Protein AF-A0A4V6Y8F8-F1 (afdb_monomer_lite)

Foldseek 3Di:
DDDPDFDKAKAFDDDPDDDDDDDDDDDDDDDDDDDDDDDDPWKWKFFADVVHRDTDIDTDPDPPPCQVVLLVSQQCQTQEIEIEEAQSSVQSSVVSCADQNHGRHHNPDDPPRHYHYAYQYDDPDHPVCVVNPHDNDSVSRVVRVVVPHMDMAGWDWDADPVRRIGIDRHDDDDQLVVQLVVQLVVVVVVPPCSSVRSNVVSPVPRDDDDDDDDDDDDDD

Radius of gyration: 19.72 Å; chains: 1; bounding box: 62×42×48 Å

Secondary structure (DSSP, 8-state):
-PPPPPPEEEEE-PPSS---------------S----------EEEEE-TTTT--EEEE--STTSHHHHHHHHHHTT-SEEEEEESHHHHHHHHHHHEETTEE---SSS-TT--PEEEEEE-SS--HHHHHTT--S-HHHHHHHHHHT-EEEEE-EEEE-TT--EEEESS----THHHHHHHHHHHTGGGTTHHHHHHHHHHHTT---------------

Sequence (220 aa):
MAAPATPRASLILPRASSHSHSQPRAGGLTSDRVAASHRRRGAFVFVVNPSDLVICECFTSGPSHAIDVTREAIKDGADAVIAVGGDGTLHELVNDLFWKGSPVRALDRGPDHSTTLGLIPLGTGSDFARTFDWTNDPHDAIDRIVRGVKSKLDIGVMEGPNREPHFFVNVADIHLSAKAEYFASMYKRFGNLCYVFGALRAFWGHNNRDMRIKVSFDHE

Structure (mmCIF, N/CA/C/O backbone):
data_AF-A0A4V6Y8F8-F1
#
_entry.id   AF-A0A4V6Y8F8-F1
#
loop_
_atom_site.group_PDB
_atom_site.id
_atom_site.type_symbol
_atom_site.label_atom_id
_atom_site.label_alt_id
_atom_site.label_comp_id
_atom_site.label_asym_id
_atom_site.label_entity_id
_atom_site.label_seq_id
_atom_site.pdbx_PDB_ins_code
_atom_site.Cartn_x
_atom_site.Cartn_y
_atom_site.Cartn_z
_atom_site.occupancy
_atom_site.B_iso_or_equiv
_atom_site.auth_seq_id
_atom_site.auth_comp_id
_atom_site.auth_asym_id
_atom_site.auth_atom_id
_atom_site.pdbx_PDB_model_num
ATOM 1 N N . MET A 1 1 ? 14.486 -3.905 26.099 1.00 34.19 1 MET A N 1
ATOM 2 C CA . MET A 1 1 ? 13.668 -3.019 25.243 1.00 34.19 1 MET A CA 1
ATOM 3 C C . MET A 1 1 ? 12.883 -3.930 24.323 1.00 34.19 1 MET A C 1
ATOM 5 O O . MET A 1 1 ? 13.520 -4.663 23.584 1.00 34.19 1 MET A O 1
ATOM 9 N N . ALA A 1 2 ? 11.557 -3.979 24.452 1.00 32.31 2 ALA A N 1
ATOM 10 C CA . ALA A 1 2 ? 10.715 -4.747 23.536 1.00 32.31 2 ALA A CA 1
ATOM 11 C C . ALA A 1 2 ? 10.779 -4.096 22.145 1.00 32.31 2 ALA A C 1
ATOM 13 O O . ALA A 1 2 ? 10.692 -2.870 22.052 1.00 32.31 2 ALA A O 1
ATOM 14 N N . ALA A 1 3 ? 10.991 -4.891 21.096 1.00 36.09 3 ALA A N 1
ATOM 15 C CA . ALA A 1 3 ? 10.897 -4.409 19.723 1.00 36.09 3 ALA A CA 1
ATOM 16 C C . ALA A 1 3 ? 9.446 -3.967 19.439 1.00 36.09 3 ALA A C 1
ATOM 18 O O . ALA A 1 3 ? 8.512 -4.573 19.977 1.00 36.09 3 ALA A O 1
ATOM 19 N N . PRO A 1 4 ? 9.223 -2.897 18.657 1.00 44.56 4 PRO A N 1
ATOM 20 C CA . PRO A 1 4 ? 7.876 -2.516 18.258 1.00 44.56 4 PRO A CA 1
ATOM 21 C C . PRO A 1 4 ? 7.255 -3.649 17.431 1.00 44.56 4 PRO A C 1
ATOM 23 O O . PRO A 1 4 ? 7.877 -4.156 16.501 1.00 44.56 4 PRO A O 1
ATOM 26 N N . ALA A 1 5 ? 6.037 -4.059 17.786 1.00 53.19 5 ALA A N 1
ATOM 27 C CA . ALA A 1 5 ? 5.303 -5.085 17.053 1.00 53.19 5 ALA A CA 1
ATOM 28 C C . ALA A 1 5 ? 5.156 -4.700 15.572 1.00 53.19 5 ALA A C 1
ATOM 30 O O . ALA A 1 5 ? 4.903 -3.534 15.256 1.00 53.19 5 ALA A O 1
ATOM 31 N N . THR A 1 6 ? 5.273 -5.680 14.673 1.00 55.12 6 THR A N 1
ATOM 32 C CA . THR A 1 6 ? 5.080 -5.462 13.236 1.00 55.12 6 THR A CA 1
ATOM 33 C C . THR A 1 6 ? 3.686 -4.875 12.980 1.00 55.12 6 THR A C 1
ATOM 35 O O . THR A 1 6 ? 2.691 -5.442 13.451 1.00 55.12 6 THR A O 1
ATOM 38 N N . PRO A 1 7 ? 3.576 -3.750 12.252 1.00 65.50 7 PRO A N 1
ATOM 39 C CA . PRO A 1 7 ? 2.283 -3.171 11.934 1.00 65.50 7 PRO A CA 1
ATOM 40 C C . PRO A 1 7 ? 1.464 -4.129 11.063 1.00 65.50 7 PRO A C 1
ATOM 42 O O . PRO A 1 7 ? 1.939 -4.668 10.064 1.00 65.50 7 PRO A O 1
ATOM 45 N N . ARG A 1 8 ? 0.205 -4.336 11.458 1.00 66.19 8 ARG A N 1
ATOM 46 C CA . ARG A 1 8 ? -0.765 -5.182 10.756 1.00 66.19 8 ARG A CA 1
ATOM 47 C C . ARG A 1 8 ? -2.026 -4.385 10.461 1.00 66.19 8 ARG A C 1
ATOM 49 O O . ARG A 1 8 ? -2.514 -3.665 11.330 1.00 66.19 8 ARG A O 1
ATOM 56 N N . ALA A 1 9 ? -2.566 -4.554 9.261 1.00 66.56 9 ALA A N 1
ATOM 57 C CA . ALA A 1 9 ? -3.879 -4.049 8.868 1.00 66.56 9 ALA A CA 1
ATOM 58 C C . ALA A 1 9 ? -4.874 -5.209 8.733 1.00 66.56 9 ALA A C 1
ATOM 60 O O . ALA A 1 9 ? -4.473 -6.365 8.620 1.00 66.56 9 ALA A O 1
ATOM 61 N N . SER A 1 10 ? -6.175 -4.918 8.733 1.00 70.06 10 SER A N 1
ATOM 62 C CA . SER A 1 10 ? -7.203 -5.893 8.344 1.00 70.06 10 SER A CA 1
ATOM 63 C C . SER A 1 10 ? -7.752 -5.534 6.962 1.00 70.06 10 SER A C 1
ATOM 65 O O . SER A 1 10 ? -8.028 -4.365 6.717 1.00 70.06 10 SER A O 1
ATOM 67 N N . LEU A 1 11 ? -7.928 -6.514 6.075 1.00 66.94 11 LEU A N 1
ATOM 68 C CA . LEU A 1 11 ? -8.386 -6.384 4.686 1.00 66.94 11 LEU A CA 1
ATOM 69 C C . LEU A 1 11 ? -9.631 -7.247 4.439 1.00 66.94 11 LEU A C 1
ATOM 71 O O . LEU A 1 11 ? -9.738 -8.329 5.013 1.00 66.94 11 LEU A O 1
ATOM 75 N N . ILE A 1 12 ? -10.541 -6.814 3.563 1.00 72.19 12 ILE A N 1
ATOM 76 C CA . ILE A 1 12 ? -11.717 -7.609 3.163 1.00 72.19 12 ILE A CA 1
ATOM 77 C C . ILE A 1 12 ? -11.381 -8.592 2.011 1.00 72.19 12 ILE A C 1
ATOM 79 O O . ILE A 1 12 ? -10.865 -8.160 0.982 1.00 72.19 12 ILE A O 1
ATOM 83 N N . LEU A 1 13 ? -11.689 -9.896 2.148 1.00 39.28 13 LEU A N 1
ATOM 84 C CA . LEU A 1 13 ? -11.398 -10.972 1.171 1.00 39.28 13 LEU A CA 1
ATOM 85 C C . LEU A 1 13 ? -12.658 -11.738 0.680 1.00 39.28 13 LEU A C 1
ATOM 87 O O . LEU A 1 13 ? -13.647 -11.830 1.407 1.00 39.28 13 LEU A O 1
ATOM 91 N N . PRO A 1 14 ? -12.634 -12.375 -0.517 1.00 35.41 14 PRO A N 1
ATOM 92 C CA . PRO A 1 14 ? -13.596 -13.417 -0.891 1.00 35.41 14 PRO A CA 1
ATOM 93 C C . PRO A 1 14 ? -13.330 -14.741 -0.152 1.00 35.41 14 PRO A C 1
ATOM 95 O O . PRO A 1 14 ? -12.202 -15.062 0.214 1.00 35.41 14 PRO A O 1
ATOM 98 N N . ARG A 1 15 ? -14.374 -15.563 -0.006 1.00 36.25 15 ARG A N 1
ATOM 99 C CA . ARG A 1 15 ? -14.274 -16.957 0.457 1.00 36.25 15 ARG A CA 1
ATOM 100 C C . ARG A 1 15 ? -13.968 -17.869 -0.737 1.00 36.25 15 ARG A C 1
ATOM 102 O O . ARG A 1 15 ? -14.625 -17.742 -1.768 1.00 36.25 15 ARG A O 1
ATOM 109 N N . ALA A 1 16 ? -13.037 -18.812 -0.598 1.00 32.94 16 ALA A N 1
ATOM 110 C CA . ALA A 1 16 ? -12.890 -19.885 -1.578 1.00 32.94 16 ALA A CA 1
ATOM 111 C C . ALA A 1 16 ? -14.068 -20.880 -1.467 1.00 32.94 16 ALA A C 1
ATOM 113 O O . ALA A 1 16 ? -14.376 -21.368 -0.380 1.00 32.94 16 ALA A O 1
ATOM 114 N N . SER A 1 17 ? -14.652 -21.201 -2.627 1.00 31.81 17 SER A N 1
ATOM 115 C CA . SER A 1 17 ? -15.659 -22.231 -2.965 1.00 31.81 17 SER A CA 1
ATOM 116 C C . SER A 1 17 ? -17.174 -21.935 -2.828 1.00 31.81 17 SER A C 1
ATOM 118 O O . SER A 1 17 ? -17.702 -21.610 -1.769 1.00 31.81 17 SER A O 1
ATOM 120 N N . SER A 1 18 ? -17.801 -22.069 -4.011 1.00 36.84 18 SER A N 1
ATOM 121 C CA . SER A 1 18 ? -19.177 -22.396 -4.434 1.00 36.84 18 SER A CA 1
ATOM 122 C C . SER A 1 18 ? -20.376 -22.116 -3.511 1.00 36.84 18 SER A C 1
ATOM 124 O O . SER A 1 18 ? -20.619 -22.827 -2.546 1.00 36.84 18 SER A O 1
ATOM 126 N N . HIS A 1 19 ? -21.239 -21.186 -3.934 1.00 28.69 19 HIS A N 1
ATOM 127 C CA . HIS A 1 19 ? -22.644 -21.425 -4.327 1.00 28.69 19 HIS A CA 1
ATOM 128 C C . HIS A 1 19 ? -23.353 -20.083 -4.578 1.00 28.69 19 HIS A C 1
ATOM 130 O O . HIS A 1 19 ? -23.131 -19.095 -3.881 1.00 28.69 19 HIS A O 1
ATOM 136 N N . SER A 1 20 ? -24.191 -20.064 -5.613 1.00 32.78 20 SER A N 1
ATOM 137 C CA . SER A 1 20 ? -25.060 -18.957 -6.007 1.00 32.78 20 SER A CA 1
ATOM 138 C C . SER A 1 20 ? -26.193 -18.745 -5.003 1.00 32.78 20 SER A C 1
ATOM 140 O O . SER A 1 20 ? -26.860 -19.715 -4.653 1.00 32.78 20 SER A O 1
ATOM 142 N N . HIS A 1 21 ? -26.505 -17.494 -4.656 1.00 26.64 21 HIS A N 1
ATOM 143 C CA . HIS A 1 21 ? -27.896 -17.065 -4.481 1.00 26.64 21 HIS A CA 1
ATOM 144 C C . HIS A 1 21 ? -28.048 -15.541 -4.567 1.00 26.64 21 HIS A C 1
ATOM 146 O O . HIS A 1 21 ? -27.157 -14.773 -4.223 1.00 26.64 21 HIS A O 1
ATOM 152 N N . SER A 1 22 ? -29.200 -15.150 -5.099 1.00 24.22 22 SER A N 1
ATOM 153 C CA . SER A 1 22 ? -29.583 -13.853 -5.648 1.00 24.22 22 SER A CA 1
ATOM 154 C C . SER A 1 22 ? -30.504 -13.029 -4.729 1.00 24.22 22 SER A C 1
ATOM 156 O O . SER A 1 22 ? -31.518 -13.567 -4.295 1.00 24.22 22 SER A O 1
ATOM 158 N N . GLN A 1 23 ? -30.224 -11.712 -4.650 1.00 26.41 23 GLN A N 1
ATOM 159 C CA . GLN A 1 23 ? -31.152 -10.545 -4.577 1.00 26.41 23 GLN A CA 1
ATOM 160 C C . GLN A 1 23 ? -32.017 -10.279 -3.294 1.00 26.41 23 GLN A C 1
ATOM 162 O O . GLN A 1 23 ? -32.215 -11.199 -2.511 1.00 26.41 23 GLN A O 1
ATOM 167 N N . PRO A 1 24 ? -32.687 -9.093 -3.120 1.00 44.47 24 PRO A N 1
ATOM 168 C CA . PRO A 1 24 ? -32.195 -7.684 -3.101 1.00 44.47 24 PRO A CA 1
ATOM 169 C C . PRO A 1 24 ? -32.949 -6.709 -2.103 1.00 44.47 24 PRO A C 1
ATOM 171 O O . PRO A 1 24 ? -33.937 -7.097 -1.489 1.00 44.47 24 PRO A O 1
ATOM 174 N N . ARG A 1 25 ? -32.587 -5.394 -2.112 1.00 25.84 25 ARG A N 1
ATOM 175 C CA . ARG A 1 25 ? -33.302 -4.150 -1.624 1.00 25.84 25 ARG A CA 1
ATOM 176 C C . ARG A 1 25 ? -33.298 -3.866 -0.095 1.00 25.84 25 ARG A C 1
ATOM 178 O O . ARG A 1 25 ? -33.240 -4.802 0.678 1.00 25.84 25 ARG A O 1
ATOM 185 N N . ALA A 1 26 ? -33.349 -2.628 0.438 1.00 26.62 26 ALA A N 1
ATOM 186 C CA . ALA A 1 26 ? -33.862 -1.317 -0.017 1.00 26.62 26 ALA A CA 1
ATOM 187 C C . ALA A 1 26 ? -33.123 -0.108 0.650 1.00 26.62 26 ALA A C 1
ATOM 189 O O . ALA A 1 26 ? -32.298 -0.320 1.529 1.00 26.62 26 ALA A O 1
ATOM 190 N N . GLY A 1 27 ? -33.420 1.129 0.199 1.00 22.55 27 GLY A N 1
ATOM 191 C CA . GLY A 1 27 ? -32.755 2.412 0.534 1.00 22.55 27 GLY A CA 1
ATOM 192 C C . GLY A 1 27 ? -33.002 2.968 1.944 1.00 22.55 27 GLY A C 1
ATOM 193 O O . GLY A 1 27 ? -33.585 2.294 2.776 1.00 22.55 27 GLY A O 1
ATOM 194 N N . GLY A 1 28 ? -32.625 4.193 2.302 1.00 22.41 28 GLY A N 1
ATOM 195 C CA . GLY A 1 28 ? -31.923 5.303 1.650 1.00 22.41 28 GLY A CA 1
ATOM 196 C C . GLY A 1 28 ? -31.863 6.470 2.657 1.00 22.41 28 GLY A C 1
ATOM 197 O O . GLY A 1 28 ? -32.629 6.450 3.613 1.00 22.41 28 GLY A O 1
ATOM 198 N N . LEU A 1 29 ? -30.992 7.468 2.461 1.00 29.84 29 LEU A N 1
ATOM 199 C CA . LEU A 1 29 ? -31.134 8.853 2.953 1.00 29.84 29 LEU A CA 1
ATOM 200 C C . LEU A 1 29 ? -30.035 9.733 2.336 1.00 29.84 29 LEU A C 1
ATOM 202 O O . LEU A 1 29 ? -29.034 9.253 1.812 1.00 29.84 29 LEU A O 1
ATOM 206 N N . THR A 1 30 ? -30.335 11.019 2.266 1.00 25.11 30 THR A N 1
ATOM 207 C CA . THR A 1 30 ? -30.020 11.926 1.166 1.00 25.11 30 THR A CA 1
ATOM 208 C C . THR A 1 30 ? -28.647 12.586 1.227 1.00 25.11 30 THR A C 1
ATOM 210 O O . THR A 1 30 ? -28.198 13.057 2.266 1.00 25.11 30 THR A O 1
ATOM 213 N N . SER A 1 31 ? -28.050 12.674 0.037 1.00 30.92 31 SER A N 1
ATOM 214 C CA . SER A 1 31 ? -26.975 13.581 -0.355 1.00 30.92 31 SER A CA 1
ATOM 215 C C . SER A 1 31 ? -27.315 15.020 0.029 1.00 30.92 31 SER A C 1
ATOM 217 O O . SER A 1 31 ? -28.289 15.556 -0.482 1.00 30.92 31 SER A O 1
ATOM 219 N N . ASP A 1 32 ? -26.514 15.635 0.897 1.00 26.27 32 ASP A N 1
ATOM 220 C CA . ASP A 1 32 ? -26.358 17.089 0.927 1.00 26.27 32 ASP A CA 1
ATOM 221 C C . ASP A 1 32 ? -25.011 17.453 1.554 1.00 26.27 32 ASP A C 1
ATOM 223 O O . ASP A 1 32 ? -24.882 17.636 2.764 1.00 26.27 32 ASP A O 1
ATOM 227 N N . ARG A 1 33 ? -24.011 17.519 0.663 1.00 28.06 33 ARG A N 1
ATOM 228 C CA . ARG A 1 33 ? -22.703 18.209 0.721 1.00 28.06 33 ARG A CA 1
ATOM 229 C C . ARG A 1 33 ? -21.600 17.313 0.170 1.00 28.06 33 ARG A C 1
ATOM 231 O O . ARG A 1 33 ? -20.838 16.757 0.935 1.00 28.06 33 ARG A O 1
ATOM 238 N N . VAL A 1 34 ? -21.517 17.223 -1.156 1.00 33.50 34 VAL A N 1
ATOM 239 C CA . VAL A 1 34 ? -20.310 17.491 -1.965 1.00 33.50 34 VAL A CA 1
ATOM 240 C C . VAL A 1 34 ? -20.826 17.602 -3.402 1.00 33.50 34 VAL A C 1
ATOM 242 O O . VAL A 1 34 ? -20.986 16.608 -4.103 1.00 33.50 34 VAL A O 1
ATOM 245 N N . ALA A 1 35 ? -21.169 18.816 -3.829 1.00 24.09 35 ALA A N 1
ATOM 246 C CA . ALA A 1 35 ? -21.544 19.087 -5.210 1.00 24.09 35 ALA A CA 1
ATOM 247 C C . ALA A 1 35 ? -20.440 19.881 -5.913 1.00 24.09 35 ALA A C 1
ATOM 249 O O . ALA A 1 35 ? -19.946 20.876 -5.389 1.00 24.09 35 ALA A O 1
ATOM 250 N N . ALA A 1 36 ? -20.185 19.444 -7.148 1.00 23.30 36 ALA A N 1
ATOM 251 C CA . ALA A 1 36 ? -19.454 20.087 -8.238 1.00 23.30 36 ALA A CA 1
ATOM 252 C C . ALA A 1 36 ? -17.919 19.945 -8.255 1.00 23.30 36 ALA A C 1
ATOM 254 O O . ALA A 1 36 ? -17.201 20.659 -7.568 1.00 23.30 36 ALA A O 1
ATOM 255 N N . SER A 1 37 ? -17.410 19.146 -9.208 1.00 24.19 37 SER A N 1
ATOM 256 C CA . SER A 1 37 ? -16.723 19.687 -10.400 1.00 24.19 37 SER A CA 1
ATOM 257 C C . SER A 1 37 ? -16.082 18.593 -11.284 1.00 24.19 37 SER A C 1
ATOM 259 O O . SER A 1 37 ? -15.121 17.942 -10.898 1.00 24.19 37 SER A O 1
ATOM 261 N N . HIS A 1 38 ? -16.629 18.440 -12.498 1.00 26.50 38 HIS A N 1
ATOM 262 C CA . HIS A 1 38 ? -15.960 18.245 -13.799 1.00 26.50 38 HIS A CA 1
ATOM 263 C C . HIS A 1 38 ? -14.780 17.254 -13.955 1.00 26.50 38 HIS A C 1
ATOM 265 O O . HIS A 1 38 ? -13.694 17.454 -13.424 1.00 26.50 38 HIS A O 1
ATOM 271 N N . ARG A 1 39 ? -14.967 16.291 -14.884 1.00 30.66 39 ARG A N 1
ATOM 272 C CA . ARG A 1 39 ? -13.957 15.532 -15.669 1.00 30.66 39 ARG A CA 1
ATOM 273 C C . ARG A 1 39 ? -12.505 15.647 -15.170 1.00 30.66 39 ARG A C 1
ATOM 275 O O . ARG A 1 39 ? -11.684 16.324 -15.790 1.00 30.66 39 ARG A O 1
ATOM 282 N N . ARG A 1 40 ? -12.145 14.906 -14.123 1.00 34.81 40 ARG A N 1
ATOM 283 C CA . ARG A 1 40 ? -10.747 14.581 -13.805 1.00 34.81 40 ARG A CA 1
ATOM 284 C C . ARG A 1 40 ? -10.677 13.125 -13.359 1.00 34.81 40 ARG A C 1
ATOM 286 O O . ARG A 1 40 ? -11.566 12.651 -12.665 1.00 34.81 40 ARG A O 1
ATOM 293 N N . ARG A 1 41 ? -9.659 12.398 -13.830 1.00 40.00 41 ARG A N 1
ATOM 294 C CA . ARG A 1 41 ? -9.351 11.030 -13.385 1.00 40.00 41 ARG A CA 1
ATOM 295 C C . ARG A 1 41 ? -9.013 11.112 -11.892 1.00 40.00 41 ARG A C 1
ATOM 297 O O . ARG A 1 41 ? -7.936 11.601 -11.571 1.00 40.00 41 ARG A O 1
ATOM 304 N N . GLY A 1 42 ? -9.947 10.739 -11.024 1.00 49.09 42 GLY A N 1
ATOM 305 C CA . GLY A 1 42 ? -9.802 10.805 -9.571 1.00 49.09 42 GLY A CA 1
ATOM 306 C C . GLY A 1 42 ? -9.842 9.410 -8.966 1.00 49.09 42 GLY A C 1
ATOM 307 O O . GLY A 1 42 ? -10.512 8.526 -9.498 1.00 49.09 42 GLY A O 1
ATOM 308 N N . ALA A 1 43 ? -9.084 9.219 -7.893 1.00 57.34 43 ALA A N 1
ATOM 309 C CA . ALA A 1 43 ? -9.261 8.091 -7.000 1.00 57.34 43 ALA A CA 1
ATOM 310 C C . ALA A 1 43 ? -10.315 8.444 -5.947 1.00 57.34 43 ALA A C 1
ATOM 312 O O . ALA A 1 43 ? -10.444 9.621 -5.596 1.00 57.34 43 ALA A O 1
ATOM 313 N N . PHE A 1 44 ? -11.037 7.439 -5.454 1.00 65.88 44 PHE A N 1
ATOM 314 C CA . PHE A 1 44 ? -12.096 7.635 -4.468 1.00 65.88 44 PHE A CA 1
ATOM 315 C C . PHE A 1 44 ? -11.805 6.854 -3.196 1.00 65.88 44 PHE A C 1
ATOM 317 O O . PHE A 1 44 ? -11.222 5.769 -3.251 1.00 65.88 44 PHE A O 1
ATOM 324 N N . VAL A 1 45 ? -12.229 7.399 -2.059 1.00 64.38 45 VAL A N 1
ATOM 325 C CA . VAL A 1 45 ? -12.296 6.658 -0.798 1.00 64.38 45 VAL A CA 1
ATOM 326 C C . VAL A 1 45 ? -13.747 6.597 -0.359 1.00 64.38 45 VAL A C 1
ATOM 328 O O . VAL A 1 45 ? -14.413 7.630 -0.338 1.00 64.38 45 VAL A O 1
ATOM 331 N N . PHE A 1 46 ? -14.219 5.397 -0.015 1.00 70.94 46 PHE A N 1
ATOM 332 C CA . PHE A 1 46 ? -15.497 5.204 0.662 1.00 70.94 46 PHE A CA 1
ATOM 333 C C . PHE A 1 46 ? -15.279 4.846 2.125 1.00 70.94 46 PHE A C 1
ATOM 335 O O . PHE A 1 46 ? -14.539 3.917 2.442 1.00 70.94 46 PHE A O 1
ATOM 342 N N . VAL A 1 47 ? -15.956 5.569 3.006 1.00 65.75 47 VAL A N 1
ATOM 343 C CA . VAL A 1 47 ? -16.010 5.293 4.446 1.00 65.75 47 VAL A CA 1
ATOM 344 C C . VAL A 1 47 ? -17.312 4.559 4.746 1.00 65.75 47 VAL A C 1
ATOM 346 O O . VAL A 1 47 ? -18.327 4.917 4.160 1.00 65.75 47 VAL A O 1
ATOM 349 N N . VAL A 1 48 ? -17.293 3.549 5.623 1.00 69.12 48 VAL A N 1
ATOM 350 C CA . VAL A 1 48 ? -18.488 2.769 5.995 1.00 69.12 48 VAL A CA 1
ATOM 351 C C . VAL A 1 48 ? -18.641 2.663 7.518 1.00 69.12 48 VAL A C 1
ATOM 353 O O . VAL A 1 48 ? -17.678 2.335 8.213 1.00 69.12 48 VAL A O 1
ATOM 356 N N . ASN A 1 49 ? -19.867 2.880 8.018 1.00 65.19 49 ASN A N 1
ATOM 357 C CA . ASN A 1 49 ? -20.277 2.685 9.419 1.00 65.19 49 ASN A CA 1
ATOM 358 C C . ASN A 1 49 ? -21.558 1.803 9.468 1.00 65.19 49 ASN A C 1
ATOM 360 O O . ASN A 1 49 ? -22.532 2.132 8.785 1.00 65.19 49 ASN A O 1
ATOM 364 N N . PRO A 1 50 ? -21.586 0.671 10.202 1.00 50.12 50 PRO A N 1
ATOM 365 C CA . PRO A 1 50 ? -22.624 -0.357 10.137 1.00 50.12 50 PRO A CA 1
ATOM 366 C C . PRO A 1 50 ? -23.942 0.045 10.798 1.00 50.12 50 PRO A C 1
ATOM 368 O O . PRO A 1 50 ? -24.938 -0.634 10.570 1.00 50.12 50 PRO A O 1
ATOM 371 N N . SER A 1 51 ? -23.974 1.123 11.583 1.00 48.84 51 SER A N 1
ATOM 372 C CA . SER A 1 51 ? -25.227 1.595 12.176 1.00 48.84 51 SER A CA 1
ATOM 373 C C . SER A 1 51 ? -26.183 2.156 11.117 1.00 48.84 51 SER A C 1
ATOM 375 O O . SER A 1 51 ? -27.382 1.962 11.255 1.00 48.84 51 SER A O 1
ATOM 377 N N . ASP A 1 52 ? -25.656 2.772 10.042 1.00 50.22 52 ASP A N 1
ATOM 378 C CA . ASP A 1 52 ? -26.464 3.532 9.068 1.00 50.22 52 ASP A CA 1
ATOM 379 C C . ASP A 1 52 ? -25.984 3.453 7.598 1.00 50.22 52 ASP A C 1
ATOM 381 O O . ASP A 1 52 ? -26.515 4.164 6.748 1.00 50.22 52 ASP A O 1
ATOM 385 N N . LEU A 1 53 ? -24.984 2.616 7.266 1.00 53.62 53 LEU A N 1
ATOM 386 C CA . LEU A 1 53 ? -24.337 2.546 5.937 1.00 53.62 53 LEU A CA 1
ATOM 387 C C . LEU A 1 53 ? -24.139 3.944 5.315 1.00 53.62 53 LEU A C 1
ATOM 389 O O . LEU A 1 53 ? -24.574 4.231 4.199 1.00 53.62 53 LEU A O 1
ATOM 393 N N . VAL A 1 54 ? -23.494 4.839 6.061 1.00 54.66 54 VAL A N 1
ATOM 394 C CA . VAL A 1 54 ? -23.126 6.158 5.539 1.00 54.66 54 VAL A CA 1
ATOM 395 C C . VAL A 1 54 ? -21.930 5.974 4.621 1.00 54.66 54 VAL A C 1
ATOM 397 O O . VAL A 1 54 ? -20.893 5.497 5.071 1.00 54.66 54 VAL A O 1
ATOM 400 N N . ILE A 1 55 ? -22.094 6.339 3.349 1.00 58.00 55 ILE A N 1
ATOM 401 C CA . ILE A 1 55 ? -21.041 6.306 2.336 1.00 58.00 55 ILE A CA 1
ATOM 402 C C . ILE A 1 55 ? -20.603 7.746 2.063 1.00 58.00 55 ILE A C 1
ATOM 404 O O . ILE A 1 55 ? -21.345 8.522 1.463 1.00 58.00 55 ILE A O 1
ATOM 408 N N . CYS A 1 56 ? -19.387 8.093 2.479 1.00 58.69 56 CYS A N 1
ATOM 409 C CA . CYS A 1 56 ? -18.751 9.356 2.108 1.00 58.69 56 CYS A CA 1
ATOM 410 C C . CYS A 1 56 ? -17.806 9.114 0.935 1.00 58.69 56 CYS A C 1
ATOM 412 O O . CYS A 1 56 ? -16.907 8.288 1.055 1.00 58.69 56 CYS A O 1
ATOM 414 N N . GLU A 1 57 ? -18.004 9.827 -0.172 1.00 59.56 57 GLU A N 1
ATOM 415 C CA . GLU A 1 57 ? -17.107 9.809 -1.328 1.00 59.56 57 GLU A CA 1
ATOM 416 C C . GLU A 1 57 ? -16.188 11.032 -1.270 1.00 59.56 57 GLU A C 1
ATOM 418 O O . GLU A 1 57 ? -16.662 12.169 -1.213 1.00 59.56 57 GLU A O 1
ATOM 423 N N . CYS A 1 58 ? -14.872 10.822 -1.306 1.00 61.62 58 CYS A N 1
ATOM 424 C CA . CYS A 1 58 ? -13.919 11.913 -1.484 1.00 61.62 58 CYS A CA 1
ATOM 425 C C . CYS A 1 58 ? -13.151 11.759 -2.798 1.00 61.62 58 CYS A C 1
ATOM 427 O O . CYS A 1 58 ? -12.652 10.687 -3.130 1.00 61.62 58 CYS A O 1
ATOM 429 N N . PHE A 1 59 ? -13.061 12.855 -3.552 1.00 61.56 59 PHE A N 1
ATOM 430 C CA . PHE A 1 59 ? -12.276 12.922 -4.777 1.00 61.56 59 PHE A CA 1
ATOM 431 C C . PHE A 1 59 ? -10.878 13.423 -4.445 1.00 61.56 59 PHE A C 1
ATOM 433 O O . PHE A 1 59 ? -10.716 14.536 -3.938 1.00 61.56 59 PHE A O 1
ATOM 440 N N . THR A 1 60 ? -9.853 12.652 -4.791 1.00 59.03 60 THR A N 1
ATOM 441 C CA . THR A 1 60 ? -8.481 13.146 -4.672 1.00 59.03 60 THR A CA 1
ATOM 442 C C . THR A 1 60 ? -8.155 14.034 -5.874 1.00 59.03 60 THR A C 1
ATOM 444 O O . THR A 1 60 ? -8.328 13.653 -7.033 1.00 59.03 60 THR A O 1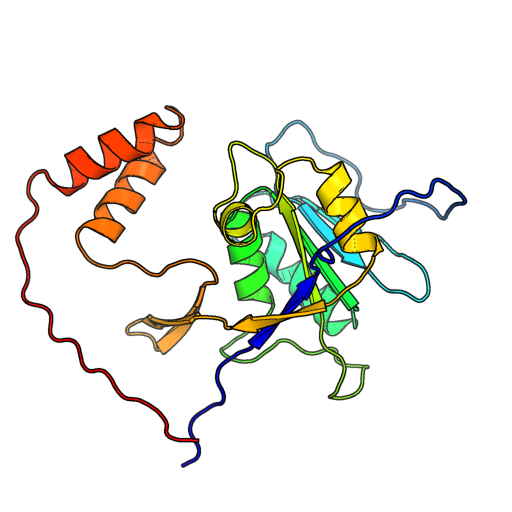
ATOM 447 N N . SER A 1 61 ? -7.714 15.268 -5.617 1.00 50.97 61 SER A N 1
ATOM 448 C CA . SER A 1 61 ? -7.316 16.216 -6.677 1.00 50.97 61 SER A CA 1
ATOM 449 C C . SER A 1 61 ? -5.812 16.192 -6.982 1.00 50.97 61 SER A C 1
ATOM 451 O O . SER A 1 61 ? -5.347 16.897 -7.880 1.00 50.97 61 SER A O 1
ATOM 453 N N . GLY A 1 62 ? -5.066 15.351 -6.266 1.00 51.91 62 GLY A N 1
ATOM 454 C CA . GLY A 1 62 ? -3.634 15.125 -6.404 1.00 51.91 62 GLY A CA 1
ATOM 455 C C . GLY A 1 62 ? -3.105 14.266 -5.250 1.00 51.91 62 GLY A C 1
ATOM 456 O O . GLY A 1 62 ? -3.875 13.952 -4.335 1.00 51.91 62 GLY A O 1
ATOM 457 N N . PRO A 1 63 ? -1.810 13.903 -5.282 1.00 52.19 63 PRO A N 1
ATOM 458 C CA . PRO A 1 63 ? -1.166 13.183 -4.190 1.00 52.19 63 PRO A CA 1
ATOM 459 C C . PRO A 1 63 ? -1.390 13.906 -2.861 1.00 52.19 63 PRO A C 1
ATOM 461 O O . PRO A 1 63 ? -1.328 15.136 -2.804 1.00 52.19 63 PRO A O 1
ATOM 464 N N . SER A 1 64 ? -1.646 13.139 -1.806 1.00 55.66 64 SER A N 1
ATOM 465 C CA . SER A 1 64 ? -1.813 13.623 -0.431 1.00 55.66 64 SER A CA 1
ATOM 466 C C . SER A 1 64 ? -3.103 14.389 -0.094 1.00 55.66 64 SER A C 1
ATOM 468 O O . SER A 1 64 ? -3.237 14.850 1.033 1.00 55.66 64 SER A O 1
ATOM 470 N N . HIS A 1 65 ? -4.082 14.509 -1.002 1.00 53.97 65 HIS A N 1
ATOM 471 C CA . HIS A 1 65 ? -5.365 15.171 -0.687 1.00 53.97 65 HIS A CA 1
ATOM 472 C C . HIS A 1 65 ? -6.351 14.249 0.063 1.00 53.97 65 HIS A C 1
ATOM 474 O O . HIS A 1 65 ? -7.154 14.720 0.860 1.00 53.97 65 HIS A O 1
ATOM 480 N N . ALA A 1 66 ? -6.291 12.930 -0.161 1.00 54.78 66 ALA A N 1
ATOM 481 C CA . ALA A 1 66 ? -7.154 11.934 0.508 1.00 54.78 66 ALA A CA 1
ATOM 482 C C . ALA A 1 66 ? -6.857 11.764 2.011 1.00 54.78 66 ALA A C 1
ATOM 484 O O . ALA A 1 66 ? -7.632 11.145 2.746 1.00 54.78 66 ALA A O 1
ATOM 485 N N . ILE A 1 67 ? -5.718 12.311 2.433 1.00 60.75 67 ILE A N 1
ATOM 486 C CA . ILE A 1 67 ? -5.036 11.987 3.675 1.00 60.75 67 ILE A CA 1
ATOM 487 C C . ILE A 1 67 ? -5.797 12.461 4.908 1.00 60.75 67 ILE A C 1
ATOM 489 O O . ILE A 1 67 ? -5.990 11.702 5.861 1.00 60.75 67 ILE A O 1
ATOM 493 N N . ASP A 1 68 ? -6.281 13.698 4.879 1.00 67.50 68 ASP A N 1
ATOM 494 C CA . ASP A 1 68 ? -6.967 14.267 6.035 1.00 67.50 68 ASP A CA 1
ATOM 495 C C . ASP A 1 68 ? -8.349 13.625 6.215 1.00 67.50 68 ASP A C 1
ATOM 497 O O . ASP A 1 68 ? -8.711 13.233 7.320 1.00 67.50 68 ASP A O 1
ATOM 501 N N . VAL A 1 69 ? -9.081 13.395 5.121 1.00 73.00 69 VAL A N 1
ATOM 502 C CA . VAL A 1 69 ? -10.435 12.815 5.169 1.00 73.00 69 VAL A CA 1
ATOM 503 C C . VAL A 1 69 ? -10.420 11.386 5.709 1.00 73.00 69 VAL A C 1
ATOM 505 O O . VAL A 1 69 ? -11.236 11.042 6.562 1.00 73.00 69 VAL A O 1
ATOM 508 N N . THR A 1 70 ? -9.487 10.553 5.242 1.00 78.38 70 THR A N 1
ATOM 509 C CA . THR A 1 70 ? -9.381 9.157 5.691 1.00 78.38 70 THR A CA 1
ATOM 510 C C . THR A 1 70 ? -9.045 9.089 7.179 1.00 78.38 70 THR A C 1
ATOM 512 O O . THR A 1 70 ? -9.641 8.305 7.916 1.00 78.38 70 THR A O 1
ATOM 515 N N . ARG A 1 71 ? -8.124 9.938 7.651 1.00 80.12 71 ARG A N 1
ATOM 516 C CA . ARG A 1 71 ? -7.730 9.968 9.065 1.00 80.12 71 ARG A CA 1
ATOM 517 C C . ARG A 1 71 ? -8.840 10.457 9.973 1.00 80.12 71 ARG A C 1
ATOM 519 O O . ARG A 1 71 ? -9.036 9.853 11.023 1.00 80.12 71 ARG A O 1
ATOM 526 N N . GLU A 1 72 ? -9.549 11.515 9.591 1.00 81.06 72 GLU A N 1
ATOM 527 C CA . GLU A 1 72 ? -10.703 11.982 10.364 1.00 81.06 72 GLU A CA 1
ATOM 528 C C . GLU A 1 72 ? -11.791 10.903 10.412 1.00 81.06 72 GLU A C 1
ATOM 530 O O . GLU A 1 72 ? -12.251 10.559 11.492 1.00 81.06 72 GLU A O 1
ATOM 535 N N . ALA A 1 73 ? -12.083 10.229 9.297 1.00 80.81 73 ALA A N 1
ATOM 536 C CA . ALA A 1 73 ? -13.026 9.111 9.287 1.00 80.81 73 ALA A CA 1
ATOM 537 C C . ALA A 1 73 ? -12.622 7.955 10.225 1.00 80.81 73 ALA A C 1
ATOM 539 O O . ALA A 1 73 ? -13.469 7.379 10.910 1.00 80.81 73 ALA A O 1
ATOM 540 N N . ILE A 1 74 ? -11.331 7.605 10.281 1.00 84.62 74 ILE A N 1
ATOM 541 C CA . ILE A 1 74 ? -10.826 6.594 11.224 1.00 84.62 74 ILE A CA 1
ATOM 542 C C . ILE A 1 74 ? -11.010 7.071 12.671 1.00 84.62 74 ILE A C 1
ATOM 544 O O . ILE A 1 74 ? -11.466 6.294 13.512 1.00 84.62 74 ILE A O 1
ATOM 548 N N . LYS A 1 75 ? -10.685 8.338 12.967 1.00 84.38 75 LYS A N 1
ATOM 549 C CA . LYS A 1 75 ? -10.866 8.941 14.300 1.00 84.38 75 LYS A CA 1
ATOM 550 C C . LYS A 1 75 ? -12.334 8.959 14.726 1.00 84.38 75 LYS A C 1
ATOM 552 O O . LYS A 1 75 ? -12.616 8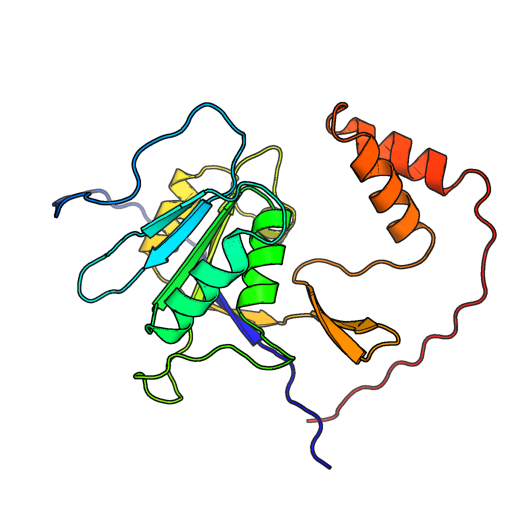.640 15.880 1.00 84.38 75 LYS A O 1
ATOM 557 N N . ASP A 1 76 ? -13.237 9.215 13.784 1.00 83.75 76 ASP A N 1
ATOM 558 C CA . ASP A 1 76 ? -14.693 9.194 13.965 1.00 83.75 76 ASP A CA 1
ATOM 559 C C . ASP A 1 76 ? -15.259 7.767 14.104 1.00 83.75 76 ASP A C 1
ATOM 561 O O . ASP A 1 76 ? -16.457 7.564 14.307 1.00 83.75 76 ASP A O 1
ATOM 565 N N . GLY A 1 77 ? -14.406 6.741 14.026 1.00 83.69 77 GLY A N 1
ATOM 566 C CA . GLY A 1 77 ? -14.795 5.363 14.294 1.00 83.69 77 GLY A CA 1
ATOM 567 C C . GLY A 1 77 ? -15.358 4.620 13.094 1.00 83.69 77 GLY A C 1
ATOM 568 O O . GLY A 1 77 ? -16.168 3.715 13.290 1.00 83.69 77 GLY A O 1
ATOM 569 N N . ALA A 1 78 ? -14.914 4.953 11.879 1.00 84.12 78 ALA A N 1
ATOM 570 C CA . ALA A 1 78 ? -15.209 4.165 10.688 1.00 84.12 78 ALA A CA 1
ATOM 571 C C . ALA A 1 78 ? -14.782 2.697 10.844 1.00 84.12 78 ALA A C 1
ATOM 573 O O . ALA A 1 78 ? -13.691 2.386 11.339 1.00 84.12 78 ALA A O 1
ATOM 574 N N . ASP A 1 79 ? -15.625 1.785 10.365 1.00 83.12 79 ASP A N 1
ATOM 575 C CA . ASP A 1 79 ? -15.374 0.342 10.388 1.00 83.12 79 ASP A CA 1
ATOM 576 C C . ASP A 1 79 ? -14.581 -0.118 9.172 1.00 83.12 79 ASP A C 1
ATOM 578 O O . ASP A 1 79 ? -13.805 -1.078 9.255 1.00 83.12 79 ASP A O 1
ATOM 582 N N . ALA A 1 80 ? -14.758 0.573 8.045 1.00 86.06 80 ALA A N 1
ATOM 583 C CA . ALA A 1 80 ? -13.981 0.347 6.842 1.00 86.06 80 ALA A CA 1
ATOM 584 C C . ALA A 1 80 ? -13.700 1.638 6.068 1.00 86.06 80 ALA A C 1
ATOM 586 O O . ALA A 1 80 ? -14.525 2.552 6.025 1.00 86.06 80 ALA A O 1
ATOM 587 N N . VAL A 1 81 ? -12.538 1.657 5.420 1.00 87.00 81 VAL A N 1
ATOM 588 C CA . VAL A 1 81 ? -12.127 2.636 4.413 1.00 87.00 81 VAL A CA 1
ATOM 589 C C . VAL A 1 81 ? -11.742 1.882 3.143 1.00 87.00 81 VAL A C 1
ATOM 591 O O . VAL A 1 81 ? -10.955 0.936 3.174 1.00 87.00 81 VAL A O 1
ATOM 594 N N . ILE A 1 82 ? -12.341 2.247 2.016 1.00 87.88 82 ILE A N 1
ATOM 595 C CA . ILE A 1 82 ? -12.242 1.500 0.761 1.00 87.88 82 ILE A CA 1
ATOM 596 C C . ILE A 1 82 ? -11.581 2.390 -0.282 1.00 87.88 82 ILE A C 1
ATOM 598 O O . ILE A 1 82 ? -12.156 3.401 -0.671 1.00 87.88 82 ILE A O 1
ATOM 602 N N . ALA A 1 83 ? -10.409 1.991 -0.766 1.00 87.25 83 ALA A N 1
ATOM 603 C CA . ALA A 1 83 ? -9.757 2.615 -1.909 1.00 87.25 83 ALA A CA 1
ATOM 604 C C . ALA A 1 83 ? -10.463 2.208 -3.206 1.00 87.25 83 ALA A C 1
ATOM 606 O O . ALA A 1 83 ? -10.715 1.028 -3.437 1.00 87.25 83 ALA A O 1
ATOM 607 N N . VAL A 1 84 ? -10.729 3.162 -4.089 1.00 86.88 84 VAL A N 1
ATOM 608 C CA . VAL A 1 84 ? -11.317 2.919 -5.409 1.00 86.88 84 VAL A CA 1
ATOM 609 C C . VAL A 1 84 ? -10.406 3.534 -6.456 1.00 86.88 84 VAL A C 1
ATOM 611 O O . VAL A 1 84 ? -10.328 4.756 -6.608 1.00 86.88 84 VAL A O 1
ATOM 614 N N . GLY A 1 85 ? -9.638 2.685 -7.131 1.00 84.00 85 GLY A N 1
ATOM 615 C CA . GLY A 1 85 ? -8.490 3.133 -7.911 1.00 84.00 85 GLY A CA 1
ATOM 616 C C . GLY A 1 85 ? -7.465 2.031 -8.151 1.00 84.00 85 GLY A C 1
ATOM 617 O O . GLY A 1 85 ? -7.790 0.846 -8.152 1.00 84.00 85 GLY A O 1
ATOM 618 N N . GLY A 1 86 ? -6.218 2.437 -8.377 1.00 82.62 86 GLY A N 1
ATOM 619 C CA . GLY A 1 86 ? -5.077 1.525 -8.501 1.00 82.62 86 GLY A CA 1
ATOM 620 C C . GLY A 1 86 ? -4.251 1.444 -7.217 1.00 82.62 86 GLY A C 1
ATOM 621 O O . GLY A 1 86 ? -4.608 2.026 -6.192 1.00 82.62 86 GLY A O 1
ATOM 622 N N . ASP A 1 87 ? -3.087 0.796 -7.295 1.00 83.56 87 ASP A N 1
ATOM 623 C CA . ASP A 1 87 ? -2.203 0.599 -6.134 1.00 83.56 87 ASP A CA 1
ATOM 624 C C . ASP A 1 87 ? -1.713 1.915 -5.515 1.00 83.56 87 ASP A C 1
ATOM 626 O O . ASP A 1 87 ? -1.467 1.969 -4.318 1.00 83.56 87 ASP A O 1
ATOM 630 N N . GLY A 1 88 ? -1.626 3.000 -6.294 1.00 80.81 88 GLY A N 1
ATOM 631 C CA . GLY A 1 88 ? -1.288 4.325 -5.760 1.00 80.81 88 GLY A CA 1
ATOM 632 C C . GLY A 1 88 ? -2.322 4.841 -4.753 1.00 80.81 88 GLY A C 1
ATOM 633 O O . GLY A 1 88 ? -1.952 5.350 -3.703 1.00 80.81 88 GLY A O 1
ATOM 634 N N . THR A 1 89 ? -3.613 4.644 -5.032 1.00 82.25 89 THR A N 1
ATOM 635 C CA . THR A 1 89 ? -4.703 5.006 -4.111 1.00 82.25 89 THR A CA 1
ATOM 636 C C . THR A 1 89 ? -4.656 4.157 -2.852 1.00 82.25 89 THR A C 1
ATOM 638 O O . THR A 1 89 ? -4.785 4.673 -1.746 1.00 82.25 89 THR A O 1
ATOM 641 N N . LEU A 1 90 ? -4.447 2.850 -3.023 1.00 86.38 90 LEU A N 1
ATOM 642 C CA . LEU A 1 90 ? -4.296 1.932 -1.904 1.00 86.38 90 LEU A CA 1
ATOM 643 C C . LEU A 1 90 ? -3.093 2.315 -1.035 1.00 86.38 90 LEU A C 1
ATOM 645 O O . LEU A 1 90 ? -3.191 2.307 0.184 1.00 86.38 90 LEU A O 1
ATOM 649 N N . HIS A 1 91 ? -1.973 2.678 -1.660 1.00 86.38 91 HIS A N 1
ATOM 650 C CA . HIS A 1 91 ? -0.749 3.080 -0.980 1.00 86.38 91 HIS A CA 1
ATOM 651 C C . HIS A 1 91 ? -0.935 4.353 -0.146 1.00 86.38 91 HIS A C 1
ATOM 653 O O . HIS A 1 91 ? -0.485 4.386 0.999 1.00 86.38 91 HIS A O 1
ATOM 659 N N . GLU A 1 92 ? -1.611 5.373 -0.682 1.00 83.56 92 GLU A N 1
ATOM 660 C CA . GLU A 1 92 ? -1.964 6.579 0.082 1.00 83.56 92 GLU A CA 1
ATOM 661 C C . GLU A 1 92 ? -2.802 6.209 1.311 1.00 83.56 92 GLU A C 1
ATOM 663 O O . GLU A 1 92 ? -2.412 6.508 2.437 1.00 83.56 92 GLU A O 1
ATOM 668 N N . LEU A 1 93 ? -3.870 5.435 1.104 1.00 85.19 93 LEU A N 1
ATOM 669 C CA . LEU A 1 93 ? -4.779 5.026 2.169 1.00 85.19 93 LEU A CA 1
ATOM 670 C C . LEU A 1 93 ? -4.069 4.184 3.250 1.00 85.19 93 LEU A C 1
ATOM 672 O O . LEU A 1 93 ? -4.301 4.367 4.443 1.00 85.19 93 LEU A O 1
ATOM 676 N N . VAL A 1 94 ? -3.148 3.296 2.861 1.00 88.25 94 VAL A N 1
ATOM 677 C CA . VAL A 1 94 ? -2.305 2.545 3.808 1.00 88.25 94 VAL A CA 1
ATOM 678 C C . VAL A 1 94 ? -1.448 3.486 4.648 1.00 88.25 94 VAL A C 1
ATOM 680 O O . VAL A 1 94 ? -1.384 3.314 5.860 1.00 88.25 94 VAL A O 1
ATOM 683 N N . ASN A 1 95 ? -0.810 4.490 4.045 1.00 86.06 95 ASN A N 1
ATOM 684 C CA . ASN A 1 95 ? -0.026 5.466 4.805 1.00 86.06 95 ASN A CA 1
ATOM 685 C C . ASN A 1 95 ? -0.913 6.352 5.700 1.00 86.06 95 ASN A C 1
ATOM 687 O O . ASN A 1 95 ? -0.426 6.906 6.678 1.00 86.06 95 ASN A O 1
ATOM 691 N N . ASP A 1 96 ? -2.216 6.445 5.436 1.00 84.00 96 ASP A N 1
ATOM 692 C CA . ASP A 1 96 ? -3.157 7.162 6.301 1.00 84.00 96 ASP A CA 1
ATOM 693 C C . ASP A 1 96 ? -3.652 6.354 7.487 1.00 84.00 96 ASP A C 1
ATOM 695 O O . ASP A 1 96 ? -3.941 6.935 8.534 1.00 84.00 96 ASP A O 1
ATOM 699 N N . LEU A 1 97 ? -3.680 5.026 7.363 1.00 85.00 97 LEU A N 1
ATOM 700 C CA . LEU A 1 97 ? -3.922 4.132 8.494 1.00 85.00 97 LEU A CA 1
ATOM 701 C C . LEU A 1 97 ? -2.822 4.242 9.557 1.00 85.00 97 LEU A C 1
ATOM 703 O O . LEU A 1 97 ? -3.078 3.913 10.714 1.00 85.00 97 LEU A O 1
ATOM 707 N N . PHE A 1 98 ? -1.624 4.716 9.200 1.00 84.81 98 PHE A N 1
ATOM 708 C CA . PHE A 1 98 ? -0.491 4.851 10.112 1.00 84.81 98 PHE A CA 1
ATOM 709 C C . PHE A 1 98 ? 0.049 6.284 10.136 1.00 84.81 98 PHE A C 1
ATOM 711 O O . PHE A 1 98 ? 0.790 6.712 9.258 1.00 84.81 98 PHE A O 1
ATOM 718 N N . TRP A 1 99 ? -0.245 7.029 11.199 1.00 78.94 99 TRP A N 1
ATOM 719 C CA . TRP A 1 99 ? 0.279 8.380 11.382 1.00 78.94 99 TRP A CA 1
ATOM 720 C C . TRP A 1 99 ? 1.449 8.383 12.364 1.00 78.94 99 TRP A C 1
ATOM 722 O O . TRP A 1 99 ? 1.339 7.859 13.472 1.00 78.94 99 TRP A O 1
ATOM 732 N N . LYS A 1 100 ? 2.580 8.988 11.971 1.00 75.19 100 LYS A N 1
ATOM 733 C CA . LYS A 1 100 ? 3.810 9.065 12.790 1.00 75.19 100 LYS A CA 1
ATOM 734 C C . LYS A 1 100 ? 4.264 7.703 13.340 1.00 75.19 100 LYS A C 1
ATOM 736 O O . LYS A 1 100 ? 4.624 7.580 14.508 1.00 75.19 100 LYS A O 1
ATOM 741 N N . GLY A 1 101 ? 4.194 6.657 12.518 1.00 74.12 101 GLY A N 1
ATOM 742 C CA . GLY A 1 101 ? 4.632 5.316 12.917 1.00 74.12 101 GLY A CA 1
ATOM 743 C C . GLY A 1 101 ? 3.618 4.514 13.736 1.00 74.12 101 GLY A C 1
ATOM 744 O O . GLY A 1 101 ? 3.908 3.380 14.099 1.00 74.12 101 GLY A O 1
ATOM 745 N N . SER A 1 102 ? 2.441 5.070 14.039 1.00 79.56 102 SER A N 1
ATOM 746 C CA . SER A 1 102 ? 1.423 4.412 14.864 1.00 79.56 102 SER A CA 1
ATOM 747 C C . SER A 1 102 ? 0.093 4.277 14.121 1.00 79.56 102 SER A C 1
ATOM 749 O O . SER A 1 102 ? -0.284 5.203 13.402 1.00 79.56 102 SER A O 1
ATOM 751 N N . PRO A 1 103 ? -0.651 3.169 14.306 1.00 82.75 103 PRO A N 1
ATOM 752 C CA . PRO A 1 103 ? -1.997 3.046 13.762 1.00 82.75 103 PRO A CA 1
ATOM 753 C C . PRO A 1 103 ? -2.880 4.200 14.242 1.00 82.75 103 PRO A C 1
ATOM 755 O O . PRO A 1 103 ? -2.945 4.471 15.446 1.00 82.75 103 PRO A O 1
ATOM 758 N N . VAL A 1 104 ? -3.574 4.857 13.318 1.00 83.44 104 VAL A N 1
ATOM 759 C CA . VAL A 1 104 ? -4.634 5.806 13.657 1.00 83.44 104 VAL A CA 1
ATOM 760 C C . VAL A 1 104 ? -5.779 5.008 14.270 1.00 83.44 104 VAL A C 1
ATOM 762 O O . VAL A 1 104 ? -6.175 3.964 13.753 1.00 83.44 104 VAL A O 1
ATOM 765 N N . ARG A 1 105 ? -6.280 5.473 15.414 1.00 82.56 105 ARG A N 1
ATOM 766 C CA . ARG A 1 105 ? -7.364 4.821 16.148 1.00 82.56 105 ARG A CA 1
ATOM 767 C C . ARG A 1 105 ? -8.541 5.767 16.281 1.00 82.56 105 ARG A C 1
ATOM 769 O O . ARG A 1 105 ? -8.364 6.983 16.339 1.00 82.56 105 ARG A O 1
ATOM 776 N N . ALA A 1 106 ? -9.720 5.172 16.360 1.00 80.31 106 ALA A N 1
ATOM 777 C CA . ALA A 1 106 ? -10.934 5.870 16.725 1.00 80.31 106 ALA A CA 1
ATOM 778 C C . ALA A 1 106 ? -10.791 6.498 18.118 1.00 80.31 106 ALA A C 1
ATOM 780 O O . ALA A 1 106 ? -10.238 5.870 19.022 1.00 80.31 106 ALA A O 1
ATOM 781 N N . LEU A 1 107 ? -11.275 7.729 18.280 1.00 78.75 107 LEU A N 1
ATOM 782 C CA . LEU A 1 107 ? -11.191 8.463 19.545 1.00 78.75 107 LEU A CA 1
ATOM 783 C C . LEU A 1 107 ? -12.238 7.969 20.550 1.00 78.75 107 LEU A C 1
ATOM 785 O O . LEU A 1 107 ? -11.928 7.798 21.727 1.00 78.75 107 LEU A O 1
ATOM 789 N N . ASP A 1 108 ? -13.440 7.666 20.057 1.00 76.06 108 ASP A N 1
ATOM 790 C CA . ASP A 1 108 ? -14.608 7.344 20.886 1.00 76.06 108 ASP A CA 1
ATOM 791 C C . ASP A 1 108 ? -14.968 5.848 20.889 1.00 76.06 108 ASP A C 1
ATOM 793 O O . ASP A 1 108 ? -15.983 5.435 21.455 1.00 76.06 108 ASP A O 1
ATOM 797 N N . ARG A 1 109 ? -14.147 5.000 20.255 1.00 71.56 109 ARG A N 1
ATOM 798 C CA . ARG A 1 109 ? -14.317 3.538 20.277 1.00 71.56 109 ARG A CA 1
ATOM 799 C C . ARG A 1 109 ? -13.261 2.896 21.176 1.00 71.56 109 ARG A C 1
ATOM 801 O O . ARG A 1 109 ? -12.158 3.410 21.336 1.00 71.56 109 ARG A O 1
ATOM 808 N N . GLY A 1 110 ? -13.603 1.745 21.756 1.00 71.31 110 GLY A N 1
ATOM 809 C CA . GLY A 1 110 ? -12.681 0.971 22.588 1.00 71.31 110 GLY A CA 1
ATOM 810 C C . GLY A 1 110 ? -11.408 0.536 21.837 1.00 71.31 110 GLY A C 1
ATOM 811 O O . GLY A 1 110 ? -11.377 0.548 20.605 1.00 71.31 110 GLY A O 1
ATOM 812 N N . PRO A 1 111 ? -10.362 0.099 22.562 1.00 71.50 111 PRO A N 1
ATOM 813 C CA . PRO A 1 111 ? -9.049 -0.234 21.995 1.00 71.50 111 PRO A CA 1
ATOM 814 C C . PRO A 1 111 ? -9.065 -1.388 20.981 1.00 71.50 111 PRO A C 1
ATOM 816 O O . PRO A 1 111 ? -8.104 -1.534 20.226 1.00 71.50 111 PRO A O 1
ATOM 819 N N . ASP A 1 112 ? -10.140 -2.177 20.961 1.00 76.56 112 ASP A N 1
ATOM 820 C CA . ASP A 1 112 ? -10.336 -3.313 20.057 1.00 76.56 112 ASP A CA 1
ATOM 821 C C . ASP A 1 112 ? -10.930 -2.908 18.697 1.00 76.56 112 ASP A C 1
ATOM 823 O O . ASP A 1 112 ? -10.970 -3.719 17.767 1.00 76.56 112 ASP A O 1
ATOM 827 N N . HIS A 1 113 ? -11.387 -1.658 18.550 1.00 79.88 113 HIS A N 1
ATOM 828 C CA . HIS A 1 113 ? -11.884 -1.159 17.270 1.00 79.88 113 HIS A CA 1
ATOM 829 C C . HIS A 1 113 ? -10.727 -0.955 16.295 1.00 79.88 113 HIS A C 1
ATOM 831 O O . HIS A 1 113 ? -9.775 -0.226 16.575 1.00 79.88 113 HIS A O 1
ATOM 837 N N . SER A 1 114 ? -10.829 -1.574 15.121 1.00 81.94 114 SER A N 1
ATOM 838 C CA . SER A 1 114 ? -9.871 -1.388 14.034 1.00 81.94 114 SER A CA 1
ATOM 839 C C . SER A 1 114 ? -10.597 -1.152 12.719 1.00 81.94 114 SER A C 1
ATOM 841 O O . SER A 1 114 ? -11.484 -1.913 12.323 1.00 81.94 114 SER A O 1
ATOM 843 N N . THR A 1 115 ? -10.201 -0.088 12.028 1.00 87.25 115 THR A N 1
ATOM 844 C CA . THR A 1 115 ? -10.720 0.212 10.699 1.00 87.25 115 THR A CA 1
ATOM 845 C C . THR A 1 115 ? -10.127 -0.765 9.687 1.00 87.25 115 THR A C 1
ATOM 847 O O . THR A 1 115 ? -8.924 -1.024 9.662 1.00 87.25 115 THR A O 1
ATOM 850 N N . THR A 1 116 ? -10.993 -1.345 8.860 1.00 89.12 116 THR A N 1
ATOM 851 C CA . THR A 1 116 ? -10.626 -2.333 7.838 1.00 89.12 116 THR A CA 1
ATOM 852 C C . THR A 1 116 ? -10.378 -1.652 6.495 1.00 89.12 116 THR A C 1
ATOM 854 O O . THR A 1 116 ? -11.104 -0.741 6.111 1.00 89.12 116 THR A O 1
ATOM 857 N N . LEU A 1 117 ? -9.380 -2.117 5.754 1.00 89.50 117 LEU A N 1
ATOM 858 C CA . LEU A 1 117 ? -9.088 -1.666 4.402 1.00 89.50 117 LEU A CA 1
ATOM 859 C C . LEU A 1 117 ? -9.907 -2.449 3.368 1.00 89.50 117 LEU A C 1
ATOM 861 O O . LEU A 1 117 ? -10.052 -3.670 3.463 1.00 89.50 117 LEU A O 1
ATOM 865 N N . GLY A 1 118 ? -10.404 -1.758 2.348 1.00 89.44 118 GLY A N 1
ATOM 866 C CA . GLY A 1 118 ? -10.984 -2.354 1.147 1.00 89.44 118 GLY A CA 1
ATOM 867 C C . GLY A 1 118 ? -10.357 -1.791 -0.126 1.00 89.44 118 GLY A C 1
ATOM 868 O O . GLY A 1 118 ? -9.796 -0.697 -0.117 1.00 89.44 118 GLY A O 1
ATOM 869 N N . LEU A 1 119 ? -10.474 -2.533 -1.228 1.00 89.44 119 LEU A N 1
ATOM 870 C CA . LEU A 1 119 ? -10.043 -2.096 -2.555 1.00 89.44 119 LEU A CA 1
ATOM 871 C C . LEU A 1 119 ? -11.105 -2.448 -3.603 1.00 89.44 119 LEU A C 1
ATOM 873 O O . LEU A 1 119 ? -11.467 -3.613 -3.756 1.00 89.44 119 LEU A O 1
ATOM 877 N N . ILE A 1 120 ? -11.533 -1.447 -4.368 1.00 89.31 120 ILE A N 1
ATOM 878 C CA . ILE A 1 120 ? -12.251 -1.592 -5.634 1.00 89.31 120 ILE A CA 1
ATOM 879 C C . ILE A 1 120 ? -11.264 -1.216 -6.748 1.00 89.31 120 ILE A C 1
ATOM 881 O O . ILE A 1 120 ? -11.001 -0.028 -6.962 1.00 89.31 120 ILE A O 1
ATOM 885 N N . PRO A 1 121 ? -10.663 -2.200 -7.436 1.00 86.12 121 PRO A N 1
ATOM 886 C CA . PRO A 1 121 ? -9.678 -1.926 -8.470 1.00 86.12 121 PRO A CA 1
ATOM 887 C C . PRO A 1 121 ? -10.330 -1.217 -9.665 1.00 86.12 121 PRO A C 1
ATOM 889 O O . PRO A 1 121 ? -11.301 -1.703 -10.238 1.00 86.12 121 PRO A O 1
ATOM 892 N N . LEU A 1 122 ? -9.765 -0.080 -10.073 1.00 81.06 122 LEU A N 1
ATOM 893 C CA . LEU A 1 122 ? -10.128 0.633 -11.300 1.00 81.06 122 LEU A CA 1
ATOM 894 C C . LEU A 1 122 ? -8.876 0.861 -12.158 1.00 81.06 122 LEU A C 1
ATOM 896 O O . LEU A 1 122 ? -7.967 1.584 -11.752 1.00 81.06 122 LEU A O 1
ATOM 900 N N . GLY A 1 123 ? -8.829 0.286 -13.366 1.00 67.25 123 GLY A N 1
ATOM 901 C CA . GLY A 1 123 ? -7.770 0.551 -14.352 1.00 67.25 123 GLY A CA 1
ATOM 902 C C . GLY A 1 123 ? -7.157 -0.694 -15.004 1.00 67.25 123 GLY A C 1
ATOM 903 O O . GLY A 1 123 ? -7.761 -1.759 -15.043 1.00 67.25 123 GLY A O 1
ATOM 904 N N . THR A 1 124 ? -5.936 -0.552 -15.534 1.00 61.59 124 THR A N 1
ATOM 905 C CA . THR A 1 124 ? -5.205 -1.567 -16.333 1.00 61.59 124 THR A CA 1
ATOM 906 C C . THR A 1 124 ? -4.572 -2.700 -15.503 1.00 61.59 124 THR A C 1
ATOM 908 O O . THR A 1 124 ? -3.764 -3.481 -16.008 1.00 61.59 124 THR A O 1
ATOM 911 N N . GLY A 1 125 ? -4.980 -2.804 -14.237 1.00 63.88 125 GLY A N 1
ATOM 912 C CA . GLY A 1 125 ? -4.723 -3.900 -13.310 1.00 63.88 125 GLY A CA 1
ATOM 913 C C . GLY A 1 125 ? -3.859 -3.502 -12.118 1.00 63.88 125 GLY A C 1
ATOM 914 O O . GLY A 1 125 ? -2.751 -3.000 -12.295 1.00 63.88 125 GLY A O 1
ATOM 915 N N . SER A 1 126 ? -4.408 -3.738 -10.925 1.00 78.62 126 SER A N 1
ATOM 916 C CA . SER A 1 126 ? -3.757 -3.523 -9.631 1.00 78.62 126 SER A CA 1
ATOM 917 C C . SER A 1 126 ? -2.904 -4.734 -9.266 1.00 78.62 126 SER A C 1
ATOM 919 O O . SER A 1 126 ? -3.386 -5.867 -9.298 1.00 78.62 126 SER A O 1
ATOM 921 N N . ASP A 1 127 ? -1.647 -4.501 -8.905 1.00 85.06 127 ASP A N 1
ATOM 922 C CA . ASP A 1 127 ? -0.734 -5.554 -8.452 1.00 85.06 127 ASP A CA 1
ATOM 923 C C . ASP A 1 127 ? -1.198 -6.161 -7.131 1.00 85.06 127 ASP A C 1
ATOM 925 O O . ASP A 1 127 ? -1.097 -7.374 -6.929 1.00 85.06 127 ASP A O 1
ATOM 929 N N . PHE A 1 128 ? -1.809 -5.344 -6.270 1.00 88.25 128 PHE A N 1
ATOM 930 C CA . PHE A 1 128 ? -2.443 -5.834 -5.056 1.00 88.25 128 PHE A CA 1
ATOM 931 C C . PHE A 1 128 ? -3.598 -6.786 -5.386 1.00 88.25 128 PHE A C 1
ATOM 933 O O . PHE A 1 128 ? -3.634 -7.906 -4.888 1.00 88.25 128 PHE A O 1
ATOM 940 N N . ALA A 1 129 ? -4.502 -6.397 -6.293 1.00 88.12 129 ALA A N 1
ATOM 941 C CA . ALA A 1 129 ? -5.592 -7.269 -6.730 1.00 88.12 129 ALA A CA 1
ATOM 942 C C . ALA A 1 129 ? -5.073 -8.579 -7.352 1.00 88.12 129 ALA A C 1
ATOM 944 O O . ALA A 1 129 ? -5.564 -9.653 -7.010 1.00 88.12 129 ALA A O 1
ATOM 945 N N . ARG A 1 130 ? -4.031 -8.516 -8.192 1.00 87.00 130 ARG A N 1
ATOM 946 C CA . ARG A 1 130 ? -3.385 -9.708 -8.772 1.00 87.00 130 ARG A CA 1
ATOM 947 C C . ARG A 1 130 ? -2.799 -10.642 -7.715 1.00 87.00 130 ARG A C 1
ATOM 949 O O . ARG A 1 130 ? -2.907 -11.852 -7.867 1.00 87.00 130 ARG A O 1
ATOM 956 N N . THR A 1 131 ? -2.208 -10.097 -6.652 1.00 87.50 131 THR A N 1
ATOM 957 C CA . THR A 1 131 ? -1.615 -10.887 -5.556 1.00 87.50 131 THR A CA 1
ATOM 958 C C . THR A 1 131 ? -2.642 -11.802 -4.885 1.00 87.50 131 THR A C 1
ATOM 960 O O . THR A 1 131 ? -2.304 -12.906 -4.467 1.00 87.50 131 THR A O 1
ATOM 963 N N . PHE A 1 132 ? -3.907 -11.378 -4.837 1.00 86.25 132 PHE A N 1
ATOM 964 C CA . PHE A 1 132 ? -5.010 -12.159 -4.273 1.00 86.25 132 PHE A CA 1
ATOM 965 C C . PHE A 1 132 ? -5.883 -12.855 -5.331 1.00 86.25 132 PHE A C 1
ATOM 967 O O . PHE A 1 132 ? -6.972 -13.321 -4.997 1.00 86.25 132 PHE A O 1
ATOM 974 N N . ASP A 1 133 ? -5.427 -12.917 -6.588 1.00 87.12 133 ASP A N 1
ATOM 975 C CA . ASP A 1 133 ? -6.176 -13.459 -7.733 1.00 87.12 133 ASP A CA 1
ATOM 976 C C . ASP A 1 133 ? -7.577 -12.834 -7.884 1.00 87.12 133 ASP A C 1
ATOM 978 O O . ASP A 1 133 ? -8.592 -13.486 -8.129 1.00 87.12 133 ASP A O 1
ATOM 982 N N . TRP A 1 134 ? -7.653 -11.523 -7.657 1.00 88.12 134 TRP A N 1
ATOM 983 C CA . TRP A 1 134 ? -8.889 -10.768 -7.758 1.00 88.12 134 TRP A CA 1
ATOM 984 C C . TRP A 1 134 ? -9.121 -10.259 -9.169 1.00 88.12 134 TRP A C 1
ATOM 986 O O . TRP A 1 134 ? -8.233 -9.702 -9.819 1.00 88.12 134 TRP A O 1
ATOM 996 N N . THR A 1 135 ? -10.371 -10.360 -9.607 1.00 85.81 135 THR A N 1
ATOM 997 C CA . T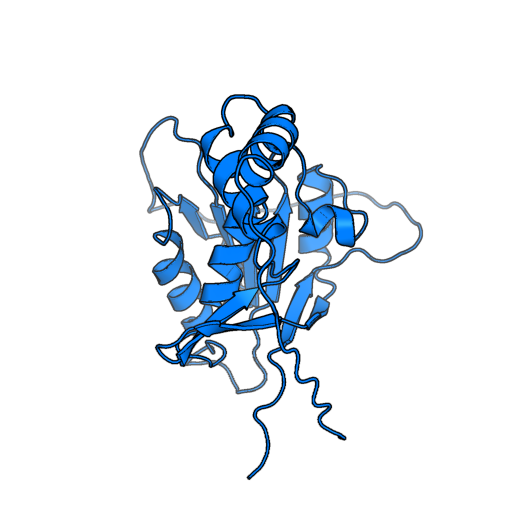HR A 1 135 ? -10.828 -9.718 -10.833 1.00 85.81 135 THR A CA 1
ATOM 998 C C . THR A 1 135 ? -10.781 -8.194 -10.677 1.00 85.81 135 THR A C 1
ATOM 1000 O O . THR A 1 135 ? -10.958 -7.640 -9.585 1.00 85.81 135 THR A O 1
ATOM 1003 N N . ASN A 1 136 ? -10.560 -7.502 -11.799 1.00 83.50 136 ASN A N 1
ATOM 1004 C CA . ASN A 1 136 ? -10.698 -6.045 -11.877 1.00 83.50 136 ASN A CA 1
ATOM 1005 C C . ASN A 1 136 ? -12.161 -5.609 -12.082 1.00 83.50 136 ASN A C 1
ATOM 1007 O O . ASN A 1 136 ? -12.396 -4.446 -12.397 1.00 83.50 136 ASN A O 1
ATOM 1011 N N . ASP A 1 137 ? -13.128 -6.527 -11.968 1.00 85.00 137 ASP A N 1
ATOM 1012 C CA . ASP A 1 137 ? -14.547 -6.191 -12.047 1.00 85.00 137 ASP A CA 1
ATOM 1013 C C . ASP A 1 137 ? -14.963 -5.464 -10.752 1.00 85.00 137 ASP A C 1
ATOM 1015 O O . ASP A 1 137 ? -14.871 -6.043 -9.660 1.00 85.00 137 ASP A O 1
ATOM 1019 N N . PRO A 1 138 ? -15.415 -4.199 -10.832 1.00 84.81 138 PRO A N 1
ATOM 1020 C CA . PRO A 1 138 ? -15.882 -3.468 -9.663 1.00 84.81 138 PRO A CA 1
ATOM 1021 C C . PRO A 1 138 ? -17.060 -4.149 -8.959 1.00 84.81 138 PRO A C 1
ATOM 1023 O O . PRO A 1 138 ? -17.166 -4.035 -7.739 1.00 84.81 138 PRO A O 1
ATOM 1026 N N . HIS A 1 139 ? -17.921 -4.876 -9.681 1.00 85.56 139 HIS A N 1
ATOM 1027 C CA . HIS A 1 139 ? -19.044 -5.599 -9.080 1.00 85.56 139 HIS A CA 1
ATOM 1028 C C . HIS A 1 139 ? -18.558 -6.724 -8.166 1.00 85.56 139 HIS A C 1
ATOM 1030 O O . HIS A 1 139 ? -18.986 -6.803 -7.016 1.00 85.56 139 HIS A O 1
ATOM 1036 N N . ASP A 1 140 ? -17.578 -7.510 -8.615 1.00 87.69 140 ASP A N 1
ATOM 1037 C CA . ASP A 1 140 ? -16.957 -8.549 -7.789 1.00 87.69 140 ASP A CA 1
ATOM 1038 C C . ASP A 1 140 ? -16.263 -7.957 -6.554 1.00 87.69 140 ASP A C 1
ATOM 1040 O O . ASP A 1 140 ? -16.210 -8.581 -5.491 1.00 87.69 140 ASP A O 1
ATOM 1044 N N . ALA A 1 141 ? -15.676 -6.763 -6.675 1.00 87.56 141 ALA A N 1
ATOM 1045 C CA . ALA A 1 141 ? -15.065 -6.062 -5.547 1.00 87.56 141 ALA A CA 1
ATOM 1046 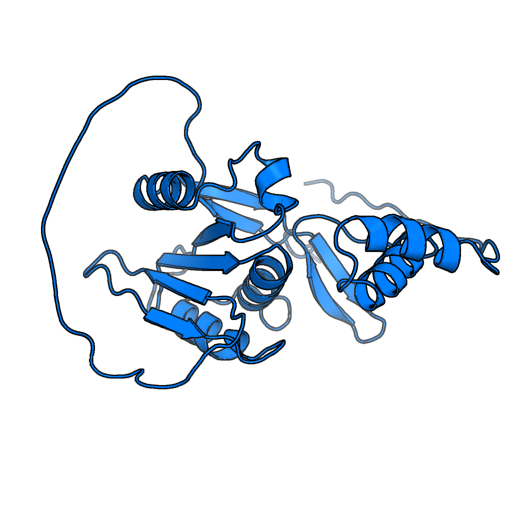C C . ALA A 1 141 ? -16.103 -5.582 -4.528 1.00 87.56 141 ALA A C 1
ATOM 1048 O O . ALA A 1 141 ? -15.922 -5.785 -3.326 1.00 87.56 141 ALA A O 1
ATOM 1049 N N . ILE A 1 142 ? -17.211 -5.008 -4.998 1.00 85.81 142 ILE A N 1
ATOM 1050 C CA . ILE A 1 142 ? -18.330 -4.597 -4.147 1.00 85.81 142 ILE A CA 1
ATOM 1051 C C . ILE A 1 142 ? -18.918 -5.813 -3.429 1.00 85.81 142 ILE A C 1
ATOM 1053 O O . ILE A 1 142 ? -19.079 -5.773 -2.211 1.00 85.81 142 ILE A O 1
ATOM 1057 N N . ASP A 1 143 ? -19.154 -6.918 -4.135 1.00 85.44 143 ASP A N 1
ATOM 1058 C CA . ASP A 1 143 ? -19.675 -8.150 -3.539 1.00 85.44 143 ASP A CA 1
ATOM 1059 C C . ASP A 1 143 ? -18.754 -8.689 -2.436 1.00 85.44 143 ASP A C 1
ATOM 1061 O O . ASP A 1 143 ? -19.223 -9.126 -1.382 1.00 85.44 143 ASP A O 1
ATOM 1065 N N . ARG A 1 144 ? -17.431 -8.627 -2.634 1.00 85.81 144 ARG A N 1
ATOM 1066 C CA . ARG A 1 144 ? -16.441 -8.976 -1.601 1.00 85.81 144 ARG A CA 1
ATOM 1067 C C . ARG A 1 144 ? -16.542 -8.072 -0.381 1.00 85.81 144 ARG A C 1
ATOM 1069 O O . ARG A 1 144 ? -16.563 -8.574 0.741 1.00 85.81 144 ARG A O 1
ATOM 1076 N N . ILE A 1 145 ? -16.630 -6.763 -0.602 1.00 86.00 145 ILE A N 1
ATOM 1077 C CA . ILE A 1 145 ? -16.739 -5.759 0.459 1.00 86.00 145 ILE A CA 1
ATOM 1078 C C . ILE A 1 145 ? -18.015 -5.971 1.276 1.00 86.00 145 ILE A C 1
ATOM 1080 O O . ILE A 1 145 ? -17.949 -6.039 2.502 1.00 86.00 145 ILE A O 1
ATOM 1084 N N . VAL A 1 146 ? -19.156 -6.153 0.608 1.00 83.56 146 VAL A N 1
ATOM 1085 C CA . VAL A 1 146 ? -20.465 -6.366 1.243 1.00 83.56 146 VAL A CA 1
ATOM 1086 C C . VAL A 1 146 ? -20.495 -7.660 2.060 1.00 83.56 146 VAL A C 1
ATOM 1088 O O . VAL A 1 146 ? -21.102 -7.695 3.127 1.00 83.56 146 VAL A O 1
ATOM 1091 N N . ARG A 1 147 ? -19.802 -8.719 1.617 1.00 84.62 147 ARG A N 1
ATOM 1092 C CA . ARG A 1 147 ? -19.661 -9.961 2.402 1.00 84.62 147 ARG A CA 1
ATOM 1093 C C . ARG A 1 147 ? -18.891 -9.759 3.711 1.00 84.62 147 ARG A C 1
ATOM 1095 O O . ARG A 1 147 ? -19.047 -10.571 4.618 1.00 84.62 147 ARG A O 1
ATOM 1102 N N . GLY A 1 148 ? -18.055 -8.723 3.809 1.00 79.44 148 GLY A N 1
ATOM 1103 C CA . GLY A 1 148 ? -17.442 -8.277 5.062 1.00 79.44 148 GLY A CA 1
ATOM 1104 C C . GLY A 1 148 ? -16.446 -9.249 5.705 1.00 79.44 148 GLY A C 1
ATOM 1105 O O . GLY A 1 148 ? -16.132 -9.098 6.885 1.00 79.44 148 GLY A O 1
ATOM 1106 N N . VAL A 1 149 ? -15.941 -10.249 4.976 1.00 79.88 149 VAL A N 1
ATOM 1107 C CA . VAL A 1 149 ? -14.966 -11.217 5.509 1.00 79.88 149 VAL A CA 1
ATOM 1108 C C . VAL A 1 149 ? -13.598 -10.556 5.615 1.00 79.88 149 VAL A C 1
ATOM 1110 O O . VAL A 1 149 ? -13.037 -10.155 4.605 1.00 79.88 149 VAL A O 1
ATOM 1113 N N . LYS A 1 150 ? -13.041 -10.467 6.825 1.00 85.50 150 LYS A N 1
ATOM 1114 C CA . LYS A 1 150 ? -11.783 -9.756 7.099 1.00 85.50 150 LYS A CA 1
ATOM 1115 C C . LYS A 1 150 ? -10.606 -10.721 7.271 1.00 85.50 150 LYS A C 1
ATOM 1117 O O . LYS A 1 150 ? -10.778 -11.850 7.722 1.00 85.50 150 LYS A O 1
ATOM 1122 N N . SER A 1 151 ? -9.396 -10.287 6.945 1.00 85.44 151 SER A N 1
ATOM 1123 C CA . SER A 1 151 ? -8.139 -11.020 7.156 1.00 85.44 151 SER A CA 1
ATOM 1124 C C . SER A 1 151 ? -7.014 -10.061 7.506 1.00 85.44 151 SER A C 1
ATOM 1126 O O . SER A 1 151 ? -7.073 -8.896 7.135 1.00 85.44 151 SER A O 1
ATOM 1128 N N . LYS A 1 152 ? -5.994 -10.526 8.230 1.00 88.44 152 LYS A N 1
ATOM 1129 C CA . LYS A 1 152 ? -4.837 -9.686 8.556 1.00 88.44 152 LYS A CA 1
ATOM 1130 C C . LYS A 1 152 ? -3.889 -9.597 7.360 1.00 88.44 152 LYS A C 1
ATOM 1132 O O . LYS A 1 152 ? -3.671 -10.590 6.674 1.00 88.44 152 LYS A O 1
ATOM 1137 N N . LEU A 1 153 ? -3.338 -8.411 7.149 1.00 87.56 153 LEU A N 1
ATOM 1138 C CA . LEU A 1 153 ? -2.344 -8.081 6.141 1.00 87.56 153 LEU A CA 1
ATOM 1139 C C . LEU A 1 153 ? -1.123 -7.506 6.856 1.00 87.56 153 LEU A C 1
ATOM 1141 O O . LEU A 1 153 ? -1.249 -6.542 7.620 1.00 87.56 153 LEU A O 1
ATOM 1145 N N . ASP A 1 154 ? 0.039 -8.098 6.616 1.00 88.81 154 ASP A N 1
ATOM 1146 C CA . ASP A 1 154 ? 1.298 -7.552 7.109 1.00 88.81 154 ASP A CA 1
ATOM 1147 C C . ASP A 1 154 ? 1.688 -6.324 6.278 1.00 88.81 154 ASP A C 1
ATOM 1149 O O . ASP A 1 154 ? 1.525 -6.303 5.056 1.00 88.81 154 ASP A O 1
ATOM 1153 N N . ILE A 1 155 ? 2.180 -5.287 6.954 1.00 90.69 155 ILE A N 1
ATOM 1154 C CA . ILE A 1 155 ? 2.568 -4.026 6.324 1.00 90.69 155 ILE A CA 1
ATOM 1155 C C . ILE A 1 155 ? 4.080 -3.870 6.430 1.00 90.69 155 ILE A C 1
ATOM 1157 O O . ILE A 1 155 ? 4.651 -3.901 7.522 1.00 90.69 155 ILE A O 1
ATOM 1161 N N . GLY A 1 156 ? 4.731 -3.677 5.286 1.00 90.81 156 GLY A N 1
ATOM 1162 C CA . GLY A 1 156 ? 6.142 -3.338 5.237 1.00 90.81 156 GLY A CA 1
ATOM 1163 C C . GLY A 1 156 ? 6.372 -1.897 5.683 1.00 90.81 156 GLY A C 1
ATOM 1164 O O . GLY A 1 156 ? 5.600 -1.003 5.336 1.00 90.81 156 GLY A O 1
ATOM 1165 N N . VAL A 1 157 ? 7.450 -1.667 6.433 1.00 91.00 157 VAL A N 1
ATOM 1166 C CA . VAL A 1 157 ? 7.875 -0.331 6.871 1.00 91.00 157 VAL A CA 1
ATOM 1167 C C . VAL A 1 157 ? 9.276 -0.065 6.353 1.00 91.00 157 VAL A C 1
ATOM 1169 O O . VAL A 1 157 ? 10.164 -0.908 6.471 1.00 91.00 157 VAL A O 1
ATOM 1172 N N . MET A 1 158 ? 9.479 1.118 5.790 1.00 89.62 158 MET A N 1
ATOM 1173 C CA . MET A 1 158 ? 10.785 1.615 5.384 1.00 89.62 158 MET A CA 1
ATOM 1174 C C . MET A 1 158 ? 11.032 2.978 6.026 1.00 89.62 158 MET A C 1
ATOM 1176 O O . MET A 1 158 ? 10.177 3.858 5.991 1.00 89.62 158 MET A O 1
ATOM 1180 N N . GLU A 1 159 ? 12.215 3.160 6.604 1.00 88.19 159 GLU A N 1
ATOM 1181 C CA . GLU A 1 159 ? 12.614 4.416 7.236 1.00 88.19 159 GLU A CA 1
ATOM 1182 C C . GLU A 1 159 ? 13.759 5.049 6.449 1.00 88.19 159 GLU A C 1
ATOM 1184 O O . GLU A 1 159 ? 14.788 4.422 6.181 1.00 88.19 159 GLU A O 1
ATOM 1189 N N . GLY A 1 160 ? 13.570 6.309 6.059 1.00 82.19 160 GLY A N 1
ATOM 1190 C CA . GLY A 1 160 ? 14.628 7.104 5.441 1.00 82.19 160 GLY A CA 1
ATOM 1191 C C . GLY A 1 160 ? 15.639 7.639 6.467 1.00 82.19 160 GLY A C 1
ATOM 1192 O O . GLY A 1 160 ? 15.480 7.444 7.672 1.00 82.19 160 GLY A O 1
ATOM 1193 N N . PRO A 1 161 ? 16.651 8.410 6.027 1.00 82.94 161 PRO A N 1
ATOM 1194 C CA . PRO A 1 161 ? 17.626 9.048 6.922 1.00 82.94 161 PRO A CA 1
ATOM 1195 C C . PRO A 1 161 ? 16.994 9.916 8.021 1.00 82.94 161 PRO A C 1
ATOM 1197 O O . PRO A 1 161 ? 17.539 10.023 9.117 1.00 82.94 161 PRO A O 1
ATOM 1200 N N . ASN A 1 162 ? 15.825 10.495 7.738 1.00 84.31 162 ASN A N 1
ATOM 1201 C CA . ASN A 1 162 ? 15.072 11.334 8.669 1.00 84.31 162 ASN A CA 1
ATOM 1202 C C . ASN A 1 162 ? 14.249 10.524 9.690 1.00 84.31 162 ASN A C 1
ATOM 1204 O O . ASN A 1 162 ? 13.576 11.127 10.516 1.00 84.31 162 ASN A O 1
ATOM 1208 N N . ARG A 1 163 ? 14.293 9.182 9.635 1.00 82.31 163 ARG A N 1
ATOM 1209 C CA . ARG A 1 163 ? 13.495 8.251 10.460 1.00 82.31 163 ARG A CA 1
ATOM 1210 C C . ARG A 1 163 ? 11.980 8.447 10.368 1.00 82.31 163 ARG A C 1
ATOM 1212 O O . ARG A 1 163 ? 11.246 8.029 11.255 1.00 82.31 163 ARG A O 1
ATOM 1219 N N . GLU A 1 164 ? 11.516 9.064 9.289 1.00 83.88 164 GLU A N 1
ATOM 1220 C CA . GLU A 1 164 ? 10.095 9.090 8.961 1.00 83.88 164 GLU A CA 1
ATOM 1221 C C . GLU A 1 164 ? 9.715 7.726 8.361 1.00 83.88 164 GLU A C 1
ATOM 1223 O O . GLU A 1 164 ? 10.340 7.310 7.372 1.00 83.88 164 GLU A O 1
ATOM 1228 N N . PRO A 1 165 ? 8.753 7.002 8.962 1.00 87.50 165 PRO A N 1
ATOM 1229 C CA . PRO A 1 165 ? 8.321 5.708 8.464 1.00 87.50 165 PRO A CA 1
ATOM 1230 C C . PRO A 1 165 ? 7.405 5.884 7.253 1.00 87.50 165 PRO A C 1
ATOM 1232 O O . PRO A 1 165 ? 6.447 6.656 7.283 1.00 87.50 165 PRO A O 1
ATOM 1235 N N . HIS A 1 166 ? 7.673 5.118 6.202 1.00 86.88 166 HIS A N 1
ATOM 1236 C CA . HIS A 1 166 ? 6.795 4.960 5.050 1.00 86.88 166 HIS A CA 1
ATOM 1237 C C . HIS A 1 166 ? 6.325 3.512 4.960 1.00 86.88 166 HIS A C 1
ATOM 1239 O O . HIS A 1 166 ? 7.113 2.579 5.133 1.00 86.88 166 HIS A O 1
ATOM 1245 N N . PHE A 1 167 ? 5.042 3.328 4.668 1.00 89.75 167 PHE A N 1
ATOM 1246 C CA . PHE A 1 167 ? 4.391 2.024 4.685 1.00 89.75 167 PHE A CA 1
ATOM 1247 C C . PHE A 1 167 ? 4.132 1.520 3.267 1.00 89.75 167 PHE A C 1
ATOM 1249 O O . PHE A 1 167 ? 3.768 2.292 2.375 1.00 89.75 167 PHE A O 1
ATOM 1256 N N . PHE A 1 168 ? 4.290 0.217 3.048 1.00 90.38 168 PHE A N 1
ATOM 1257 C CA . PHE A 1 168 ? 4.020 -0.424 1.764 1.00 90.38 168 PHE A CA 1
ATOM 1258 C C . PHE A 1 168 ? 3.350 -1.791 1.937 1.00 90.38 168 PHE A C 1
ATOM 1260 O O . PHE A 1 168 ? 3.563 -2.485 2.928 1.00 90.38 168 PHE A O 1
ATOM 1267 N N . VAL A 1 169 ? 2.533 -2.170 0.951 1.00 90.00 169 VAL A N 1
ATOM 1268 C CA . VAL A 1 169 ? 1.776 -3.439 0.941 1.00 90.00 169 VAL A CA 1
ATOM 1269 C C . VAL A 1 169 ? 2.244 -4.440 -0.110 1.00 90.00 169 VAL A C 1
ATOM 1271 O O . VAL A 1 169 ? 1.983 -5.625 0.042 1.00 90.00 169 VAL A O 1
ATOM 1274 N N . ASN A 1 170 ? 2.930 -3.977 -1.161 1.00 89.12 170 ASN A N 1
ATOM 1275 C CA . ASN A 1 170 ? 3.337 -4.828 -2.282 1.00 89.12 170 ASN A CA 1
ATOM 1276 C C . ASN A 1 170 ? 4.841 -5.091 -2.254 1.00 89.12 170 ASN A C 1
ATOM 1278 O O . ASN A 1 170 ? 5.288 -6.197 -1.970 1.00 89.12 170 ASN A O 1
ATOM 1282 N N . VAL A 1 171 ? 5.630 -4.064 -2.568 1.00 88.25 171 VAL A N 1
ATOM 1283 C CA . VAL A 1 171 ? 7.069 -4.204 -2.783 1.00 88.25 171 VAL A CA 1
ATOM 1284 C C . VAL A 1 171 ? 7.791 -2.908 -2.429 1.00 88.25 171 VAL A C 1
ATOM 1286 O O . VAL A 1 171 ? 7.236 -1.818 -2.578 1.00 88.25 171 VAL A O 1
ATOM 1289 N N . ALA A 1 172 ? 9.029 -3.044 -1.958 1.00 88.12 172 ALA A N 1
ATOM 1290 C CA . ALA A 1 172 ? 9.972 -1.950 -1.791 1.00 88.12 172 ALA A CA 1
ATOM 1291 C C . ALA A 1 172 ? 11.256 -2.292 -2.554 1.00 88.12 172 ALA A C 1
ATOM 1293 O O . ALA A 1 172 ? 11.913 -3.293 -2.269 1.00 88.12 172 ALA A O 1
ATOM 1294 N N . ASP A 1 173 ? 11.604 -1.447 -3.520 1.00 86.88 173 ASP A N 1
ATOM 1295 C CA . ASP A 1 173 ? 12.745 -1.644 -4.409 1.00 86.88 173 ASP A CA 1
ATOM 1296 C C . ASP A 1 173 ? 13.858 -0.627 -4.147 1.00 86.88 173 ASP A C 1
ATOM 1298 O O . ASP A 1 173 ? 13.619 0.522 -3.774 1.00 86.88 173 ASP A O 1
ATOM 1302 N N . ILE A 1 174 ? 15.099 -1.029 -4.430 1.00 87.56 174 ILE A N 1
ATOM 1303 C CA . ILE A 1 174 ? 16.284 -0.163 -4.386 1.00 87.56 174 ILE A CA 1
ATOM 1304 C C . ILE A 1 174 ? 17.138 -0.338 -5.650 1.00 87.56 174 ILE A C 1
ATOM 1306 O O . ILE A 1 174 ? 17.023 -1.322 -6.376 1.00 87.56 174 ILE A O 1
ATOM 1310 N N . HIS A 1 175 ? 18.026 0.623 -5.919 1.00 86.06 175 HIS A N 1
ATOM 1311 C CA . HIS A 1 175 ? 18.954 0.611 -7.062 1.00 86.06 175 HIS A CA 1
ATOM 1312 C C . HIS A 1 175 ? 18.263 0.533 -8.432 1.00 86.06 175 HIS A C 1
ATOM 1314 O O . HIS A 1 175 ? 17.520 1.442 -8.799 1.00 86.06 175 HIS A O 1
ATOM 1320 N N . LEU A 1 176 ? 18.591 -0.484 -9.235 1.00 87.12 176 LEU A N 1
ATOM 1321 C CA . LEU A 1 176 ? 18.203 -0.565 -10.637 1.00 87.12 176 LEU A CA 1
ATOM 1322 C C . LEU A 1 176 ? 16.687 -0.689 -10.787 1.00 87.12 176 LEU A C 1
ATOM 1324 O O . LEU A 1 176 ? 16.119 0.043 -11.593 1.00 87.12 176 LEU A O 1
ATOM 1328 N N . SER A 1 177 ? 16.047 -1.537 -9.976 1.00 85.81 177 SER A N 1
ATOM 1329 C CA . SER A 1 177 ? 14.591 -1.716 -9.974 1.00 85.81 177 SER A CA 1
ATOM 1330 C C . SER A 1 177 ? 13.876 -0.408 -9.629 1.00 85.81 177 SER A C 1
ATOM 1332 O O . SER A 1 177 ? 13.037 0.056 -10.396 1.00 85.81 177 SER A O 1
ATOM 1334 N N . ALA A 1 178 ? 14.311 0.284 -8.570 1.00 84.94 178 ALA A N 1
ATOM 1335 C CA . ALA A 1 178 ? 13.760 1.593 -8.207 1.00 84.94 178 ALA A CA 1
ATOM 1336 C C . ALA A 1 178 ? 13.958 2.649 -9.312 1.00 84.94 178 ALA A C 1
ATOM 1338 O O . ALA A 1 178 ? 13.068 3.450 -9.597 1.00 84.94 178 ALA A O 1
ATOM 1339 N N . LYS A 1 179 ? 15.124 2.649 -9.974 1.00 86.00 179 LYS A N 1
ATOM 1340 C CA . LYS A 1 179 ? 15.422 3.553 -11.096 1.00 86.00 179 LYS A CA 1
ATOM 1341 C C . LYS A 1 179 ? 14.540 3.241 -12.314 1.00 86.00 179 LYS A C 1
ATOM 1343 O O . LYS A 1 179 ? 14.113 4.169 -13.001 1.00 86.00 179 LYS A O 1
ATOM 1348 N N . ALA A 1 180 ? 14.264 1.963 -12.577 1.00 87.94 180 ALA A N 1
ATOM 1349 C CA . ALA A 1 180 ? 13.371 1.516 -13.644 1.00 87.94 180 ALA A CA 1
ATOM 1350 C C . ALA A 1 180 ? 11.941 1.986 -13.402 1.00 87.94 180 ALA A C 1
ATOM 1352 O O . ALA A 1 180 ? 11.360 2.594 -14.300 1.00 87.94 180 ALA A O 1
ATOM 1353 N N . GLU A 1 181 ? 11.434 1.813 -12.183 1.00 85.69 181 GLU A N 1
ATOM 1354 C CA . GLU A 1 181 ? 10.094 2.257 -11.796 1.00 85.69 181 GLU A CA 1
ATOM 1355 C C . GLU A 1 181 ? 9.966 3.788 -11.864 1.00 85.69 181 GLU A C 1
ATOM 1357 O O . GLU A 1 181 ? 9.014 4.328 -12.436 1.00 85.69 181 GLU A O 1
ATOM 1362 N N . TYR A 1 182 ? 10.991 4.512 -11.394 1.00 86.38 182 TYR A N 1
ATOM 1363 C CA . TYR A 1 182 ? 11.064 5.968 -11.523 1.00 86.38 182 TYR A CA 1
ATOM 1364 C C . TYR A 1 182 ? 10.964 6.415 -12.988 1.00 86.38 182 TYR A C 1
ATOM 1366 O O . TYR A 1 182 ? 10.156 7.285 -13.323 1.00 86.38 182 TYR A O 1
ATOM 1374 N N . PHE A 1 183 ? 11.736 5.805 -13.892 1.00 87.31 183 PHE A N 1
ATOM 1375 C CA . PHE A 1 183 ? 11.661 6.138 -15.314 1.00 87.31 183 PHE A CA 1
ATOM 1376 C C . PHE A 1 183 ? 10.338 5.705 -15.952 1.00 87.31 183 PHE A C 1
ATOM 1378 O O . PHE A 1 183 ? 9.781 6.470 -16.740 1.00 87.31 183 PHE A O 1
ATOM 1385 N N . ALA A 1 184 ? 9.805 4.534 -15.598 1.00 85.75 184 ALA A N 1
ATOM 1386 C CA . ALA A 1 184 ? 8.511 4.056 -16.080 1.00 85.75 184 ALA A CA 1
ATOM 1387 C C . ALA A 1 184 ? 7.388 5.040 -15.718 1.00 85.75 184 ALA A C 1
ATOM 1389 O O . ALA A 1 184 ? 6.535 5.345 -16.558 1.00 85.75 184 ALA A O 1
ATOM 1390 N N . SER A 1 185 ? 7.443 5.636 -14.521 1.00 82.69 185 SER A N 1
ATOM 1391 C CA . SER A 1 185 ? 6.470 6.635 -14.069 1.00 82.69 185 SER A CA 1
ATOM 1392 C C . SER A 1 185 ? 6.370 7.855 -15.000 1.00 82.69 185 SER A C 1
ATOM 1394 O O . SER A 1 185 ? 5.272 8.362 -15.242 1.00 82.69 185 SER A O 1
ATOM 1396 N N . MET A 1 186 ? 7.483 8.274 -15.614 1.00 84.81 186 MET A N 1
ATOM 1397 C CA . MET A 1 186 ? 7.520 9.391 -16.568 1.00 84.81 186 MET A CA 1
ATOM 1398 C C . MET A 1 186 ? 6.935 9.033 -17.940 1.00 84.81 186 MET A C 1
ATOM 1400 O O . MET A 1 186 ? 6.526 9.915 -18.700 1.00 84.81 186 MET A O 1
ATOM 1404 N N . TYR A 1 187 ? 6.855 7.740 -18.255 1.00 82.62 187 TYR A N 1
ATOM 1405 C CA . TYR A 1 187 ? 6.343 7.224 -19.521 1.00 82.62 187 TYR A CA 1
ATOM 1406 C C . TYR A 1 187 ? 4.928 6.647 -19.416 1.00 82.62 187 TYR A C 1
ATOM 1408 O O . TYR A 1 187 ? 4.454 6.069 -20.391 1.00 82.62 187 TYR A O 1
ATOM 1416 N N . LYS A 1 188 ? 4.206 6.856 -18.300 1.00 77.25 188 LYS A N 1
ATOM 1417 C CA . LYS A 1 188 ? 2.830 6.349 -18.081 1.00 77.25 188 LYS A CA 1
ATOM 1418 C C . LYS A 1 188 ? 1.845 6.651 -19.222 1.00 77.25 188 LYS A C 1
ATOM 1420 O O . LYS A 1 188 ? 0.881 5.915 -19.407 1.00 77.25 188 LYS A O 1
ATOM 1425 N N . ARG A 1 189 ? 2.094 7.688 -20.038 1.00 79.44 189 ARG A N 1
ATOM 1426 C CA . ARG A 1 189 ? 1.290 7.996 -21.240 1.00 79.44 189 ARG A CA 1
ATOM 1427 C C . ARG A 1 189 ? 1.318 6.897 -22.314 1.00 79.44 189 ARG A C 1
ATOM 1429 O O . ARG A 1 189 ? 0.436 6.878 -23.161 1.00 79.44 189 ARG A O 1
ATOM 1436 N N . PHE A 1 190 ? 2.327 6.026 -22.299 1.00 78.44 190 PHE A N 1
ATOM 1437 C CA . PHE A 1 190 ? 2.538 4.961 -23.284 1.00 78.44 190 PHE A CA 1
ATOM 1438 C C . PHE A 1 190 ? 1.975 3.601 -22.835 1.00 78.44 190 PHE A C 1
ATOM 1440 O O . PHE A 1 190 ? 2.296 2.575 -23.436 1.00 78.44 190 PHE A O 1
ATOM 1447 N N . GLY A 1 191 ? 1.140 3.574 -21.787 1.00 79.62 191 GLY A N 1
ATOM 1448 C CA . GLY A 1 191 ? 0.561 2.335 -21.261 1.00 79.62 191 GLY A CA 1
ATOM 1449 C C . GLY A 1 191 ? 1.647 1.337 -20.852 1.00 79.62 191 GLY A C 1
ATOM 1450 O O . GLY A 1 191 ? 2.682 1.741 -20.331 1.00 79.62 191 GLY A O 1
ATOM 1451 N N . ASN A 1 192 ? 1.448 0.050 -21.144 1.00 78.69 192 ASN A N 1
ATOM 1452 C CA . ASN A 1 192 ? 2.349 -1.035 -20.722 1.00 78.69 192 ASN A CA 1
ATOM 1453 C C . ASN A 1 192 ? 3.791 -0.915 -21.257 1.00 78.69 192 ASN A C 1
ATOM 1455 O O . ASN A 1 192 ? 4.705 -1.510 -20.692 1.00 78.69 192 ASN A O 1
ATOM 1459 N N . LEU A 1 193 ? 4.032 -0.134 -22.319 1.00 85.38 193 LEU A N 1
ATOM 1460 C CA . LEU A 1 193 ? 5.389 0.095 -22.832 1.00 85.38 193 LEU A CA 1
ATOM 1461 C C . LEU A 1 193 ? 6.241 0.955 -21.890 1.00 85.38 193 LEU A C 1
ATOM 1463 O O . LEU A 1 193 ? 7.467 0.963 -22.015 1.00 85.38 193 LEU A O 1
ATOM 1467 N N . CYS A 1 194 ? 5.624 1.662 -20.937 1.00 84.75 194 CYS A N 1
ATOM 1468 C CA . CYS A 1 194 ? 6.347 2.489 -19.977 1.00 84.75 194 CYS A CA 1
ATOM 1469 C C . CYS A 1 194 ? 7.377 1.680 -19.175 1.00 84.75 194 CYS A C 1
ATOM 1471 O O . CYS A 1 194 ? 8.483 2.172 -18.963 1.00 84.75 194 CYS A O 1
ATOM 1473 N N . TYR A 1 195 ? 7.055 0.432 -18.818 1.00 83.12 195 TYR A N 1
ATOM 1474 C CA . TYR A 1 195 ? 7.936 -0.456 -18.062 1.00 83.12 195 TYR A CA 1
ATOM 1475 C C . TYR A 1 195 ? 9.170 -0.854 -18.874 1.00 83.12 195 TYR A C 1
ATOM 1477 O O . TYR A 1 195 ? 10.287 -0.806 -18.365 1.00 83.12 195 TYR A O 1
ATOM 1485 N N . VAL A 1 196 ? 8.994 -1.153 -20.166 1.00 87.94 196 VAL A N 1
ATOM 1486 C CA . VAL A 1 196 ? 10.104 -1.501 -21.068 1.00 87.94 196 VAL A CA 1
ATOM 1487 C C . VAL A 1 196 ? 11.054 -0.314 -21.233 1.00 87.94 196 VAL A C 1
ATOM 1489 O O . VAL A 1 196 ? 12.264 -0.450 -21.045 1.00 87.94 196 VAL A O 1
ATOM 1492 N N . PHE A 1 197 ? 10.520 0.876 -21.527 1.00 88.75 197 PHE A N 1
ATOM 1493 C CA . PHE A 1 197 ? 11.339 2.087 -21.649 1.00 88.75 197 PHE A CA 1
ATOM 1494 C C . PHE A 1 197 ? 11.990 2.490 -20.324 1.00 88.75 197 PHE A C 1
ATOM 1496 O O . PHE A 1 197 ? 13.135 2.948 -20.315 1.00 88.75 197 PHE A O 1
ATOM 1503 N N . GLY A 1 198 ? 11.277 2.309 -19.211 1.00 88.38 198 GLY A N 1
ATOM 1504 C CA . GLY A 1 198 ? 11.784 2.549 -17.866 1.00 88.38 198 GLY A CA 1
ATOM 1505 C C . GLY A 1 198 ? 12.991 1.672 -17.553 1.00 88.38 198 GLY A C 1
ATOM 1506 O O . GLY A 1 198 ? 14.047 2.192 -17.190 1.00 88.38 198 GLY A O 1
ATOM 1507 N N . ALA A 1 199 ? 12.870 0.365 -17.792 1.00 89.00 199 ALA A N 1
ATOM 1508 C CA . ALA A 1 199 ? 13.937 -0.608 -17.583 1.00 89.00 199 ALA A CA 1
ATOM 1509 C C . ALA A 1 199 ? 15.168 -0.329 -18.459 1.00 89.00 199 ALA A C 1
ATOM 1511 O O . ALA A 1 199 ? 16.281 -0.232 -17.940 1.00 89.00 199 ALA A O 1
ATOM 1512 N N . LEU A 1 200 ? 14.981 -0.113 -19.768 1.00 91.88 200 LEU A N 1
ATOM 1513 C CA . LEU A 1 200 ? 16.085 0.194 -20.688 1.00 91.88 200 LEU A CA 1
ATOM 1514 C C . LEU A 1 200 ? 16.834 1.468 -20.275 1.00 91.88 200 LEU A C 1
ATOM 1516 O O . LEU A 1 200 ? 18.065 1.499 -20.255 1.00 91.88 200 LEU A O 1
ATOM 1520 N N . ARG A 1 201 ? 16.100 2.520 -19.896 1.00 89.50 201 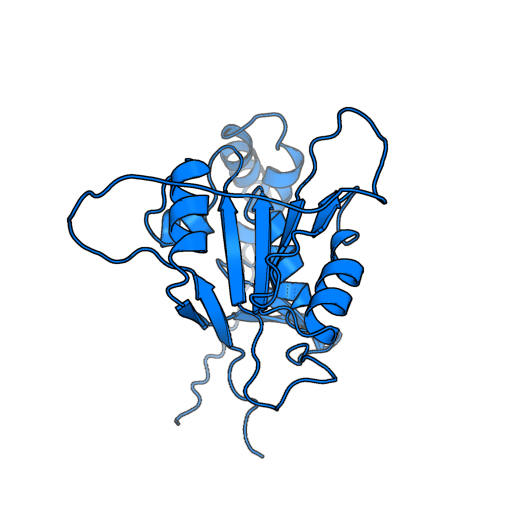ARG A N 1
ATOM 1521 C CA . ARG A 1 201 ? 16.700 3.782 -19.447 1.00 89.50 201 ARG A CA 1
ATOM 1522 C C . ARG A 1 201 ? 17.379 3.654 -18.086 1.00 89.50 201 ARG A C 1
ATOM 1524 O O . ARG A 1 201 ? 18.391 4.309 -17.846 1.00 89.50 201 ARG A O 1
ATOM 1531 N N . ALA A 1 202 ? 16.839 2.836 -17.188 1.00 88.19 202 ALA A N 1
ATOM 1532 C CA . ALA A 1 202 ? 17.472 2.561 -15.905 1.00 88.19 202 ALA A CA 1
ATOM 1533 C C . ALA A 1 202 ? 18.816 1.875 -16.086 1.00 88.19 202 ALA A C 1
ATOM 1535 O O . ALA A 1 202 ? 19.791 2.309 -15.463 1.00 88.19 202 ALA A O 1
ATOM 1536 N N . PHE A 1 203 ? 18.847 0.882 -16.975 1.00 89.50 203 PHE A N 1
ATOM 1537 C CA . PHE A 1 203 ? 20.030 0.116 -17.328 1.00 89.50 203 PHE A CA 1
ATOM 1538 C C . PHE A 1 203 ? 21.103 0.985 -17.990 1.00 89.50 203 PHE A C 1
ATOM 1540 O O . PHE A 1 203 ? 22.286 0.858 -17.676 1.00 89.50 203 PHE A O 1
ATOM 1547 N N . TRP A 1 204 ? 20.701 1.929 -18.848 1.00 89.12 204 TRP A N 1
ATOM 1548 C CA . TRP A 1 204 ? 21.640 2.838 -19.501 1.00 89.12 204 TRP A CA 1
ATOM 1549 C C . TRP A 1 204 ? 22.388 3.702 -18.470 1.00 89.12 204 TRP A C 1
ATOM 1551 O O . TRP A 1 204 ? 21.805 4.525 -17.755 1.00 89.12 204 TRP A O 1
ATOM 1561 N N . GLY A 1 205 ? 23.706 3.502 -18.380 1.00 76.00 205 GLY A N 1
ATOM 1562 C CA . GLY A 1 205 ? 24.568 4.196 -17.420 1.00 76.00 205 GLY A CA 1
ATOM 1563 C C . GLY A 1 205 ? 24.365 3.766 -15.963 1.00 76.00 205 GLY A C 1
ATOM 1564 O O . GLY A 1 205 ? 24.654 4.547 -15.055 1.00 76.00 205 GLY A O 1
ATOM 1565 N N . HIS A 1 206 ? 23.818 2.571 -15.706 1.00 82.38 206 HIS A N 1
ATOM 1566 C CA . HIS A 1 206 ? 23.835 2.001 -14.361 1.00 82.38 206 HIS A CA 1
ATOM 1567 C C . HIS A 1 206 ? 25.241 1.502 -14.018 1.00 82.38 206 HIS A C 1
ATOM 1569 O O . HIS A 1 206 ? 25.803 0.681 -14.735 1.00 82.38 206 HIS A O 1
ATOM 1575 N N . ASN A 1 207 ? 25.781 1.982 -12.900 1.00 80.31 207 ASN A N 1
ATOM 1576 C CA . ASN A 1 207 ? 26.998 1.441 -12.311 1.00 80.31 207 ASN A CA 1
ATOM 1577 C C . ASN A 1 207 ? 26.604 0.604 -11.102 1.00 80.31 207 ASN A C 1
ATOM 1579 O O . ASN A 1 207 ? 25.885 1.100 -10.228 1.00 80.31 207 ASN A O 1
ATOM 1583 N N . ASN A 1 208 ? 27.096 -0.632 -11.047 1.00 81.62 208 ASN A N 1
ATOM 1584 C CA . ASN A 1 208 ? 26.909 -1.481 -9.880 1.00 81.62 208 ASN A CA 1
ATOM 1585 C C . ASN A 1 208 ? 27.513 -0.791 -8.657 1.00 81.62 208 ASN A C 1
ATOM 1587 O O . ASN A 1 208 ? 28.624 -0.259 -8.705 1.00 81.62 208 ASN A O 1
ATOM 1591 N N . ARG A 1 209 ? 26.748 -0.776 -7.569 1.00 82.62 209 ARG A N 1
ATOM 1592 C CA . ARG A 1 209 ? 27.195 -0.287 -6.269 1.00 82.62 209 ARG A CA 1
ATOM 1593 C C . ARG A 1 209 ? 27.177 -1.445 -5.296 1.00 82.62 209 ARG A C 1
ATOM 1595 O O . ARG A 1 209 ? 26.215 -2.212 -5.276 1.00 82.62 209 ARG A O 1
ATOM 1602 N N . ASP A 1 210 ? 28.219 -1.531 -4.484 1.00 86.44 210 ASP A N 1
ATOM 1603 C CA . ASP A 1 210 ? 28.268 -2.514 -3.416 1.00 86.44 210 ASP A CA 1
ATOM 1604 C C . ASP A 1 210 ? 27.168 -2.216 -2.397 1.00 86.44 210 ASP A C 1
ATOM 1606 O O . ASP A 1 210 ? 27.021 -1.092 -1.910 1.00 86.44 210 ASP A O 1
ATOM 1610 N N . MET A 1 211 ? 26.391 -3.245 -2.073 1.00 85.56 211 MET A N 1
ATOM 1611 C CA . MET A 1 211 ? 25.328 -3.180 -1.085 1.00 85.56 211 MET A CA 1
ATOM 1612 C C . MET A 1 211 ? 25.634 -4.163 0.033 1.00 85.56 211 MET A C 1
ATOM 1614 O O . MET A 1 211 ? 25.860 -5.349 -0.200 1.00 85.56 211 MET A O 1
ATOM 1618 N N . ARG A 1 212 ? 25.601 -3.669 1.270 1.00 88.81 212 ARG A N 1
ATOM 1619 C CA . ARG A 1 212 ? 25.660 -4.513 2.459 1.00 88.81 212 ARG A CA 1
ATOM 1620 C C . ARG A 1 212 ? 24.252 -4.679 3.006 1.00 88.81 212 ARG A C 1
ATOM 1622 O O . ARG A 1 212 ? 23.640 -3.702 3.423 1.00 88.81 212 ARG A O 1
ATOM 1629 N N . ILE A 1 213 ? 23.777 -5.917 3.039 1.00 89.62 213 ILE A N 1
ATOM 1630 C CA . ILE A 1 213 ? 22.490 -6.275 3.632 1.00 89.62 213 ILE A CA 1
ATOM 1631 C C . ILE A 1 213 ? 22.769 -6.917 4.989 1.00 89.62 213 ILE A C 1
ATOM 1633 O O . ILE A 1 213 ? 23.583 -7.835 5.093 1.00 89.62 213 ILE A O 1
ATOM 1637 N N . LYS A 1 214 ? 22.111 -6.420 6.035 1.00 91.81 214 LYS A N 1
ATOM 1638 C CA . LYS A 1 214 ? 22.068 -7.067 7.346 1.00 91.81 214 LYS A CA 1
ATOM 1639 C C . LYS A 1 214 ? 20.637 -7.527 7.572 1.00 91.81 214 LYS A C 1
ATOM 1641 O O . LYS A 1 214 ? 19.734 -6.700 7.571 1.00 91.81 214 LYS A O 1
ATOM 1646 N N . VAL A 1 215 ? 20.455 -8.828 7.762 1.00 92.12 215 VAL A N 1
ATOM 1647 C CA . VAL A 1 215 ? 19.158 -9.416 8.099 1.00 92.12 215 VAL A CA 1
ATOM 1648 C C . VAL A 1 215 ? 19.180 -9.770 9.577 1.00 92.12 215 VAL A C 1
ATOM 1650 O O . VAL A 1 215 ? 20.108 -10.429 10.048 1.00 92.12 215 VAL A O 1
ATOM 1653 N N . SER A 1 216 ? 18.185 -9.292 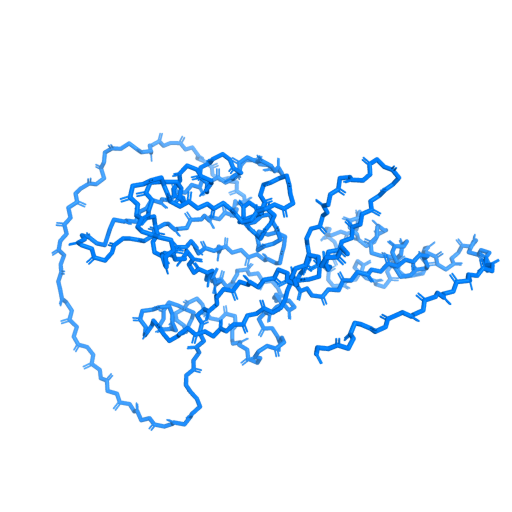10.310 1.00 89.62 216 SER A N 1
ATOM 1654 C CA . SER A 1 216 ? 17.918 -9.671 11.692 1.00 89.62 216 SER A CA 1
ATOM 1655 C C . SER A 1 216 ? 16.511 -10.234 11.764 1.00 89.62 216 SER A C 1
ATOM 1657 O O . SER A 1 216 ? 15.603 -9.693 11.138 1.00 89.62 216 SER A O 1
ATOM 1659 N N . PHE A 1 217 ? 16.354 -11.310 12.522 1.00 89.06 217 PHE A N 1
ATOM 1660 C CA . PHE A 1 217 ? 15.060 -11.896 12.826 1.00 89.06 217 PHE A CA 1
ATOM 1661 C C . PHE A 1 217 ? 14.779 -11.629 14.296 1.00 89.06 217 PHE A C 1
ATOM 1663 O O . PHE A 1 217 ? 15.632 -11.911 15.142 1.00 89.06 217 PHE A O 1
ATOM 1670 N N . ASP A 1 218 ? 13.607 -11.084 14.586 1.00 80.88 218 ASP A N 1
ATOM 1671 C CA . ASP A 1 218 ? 13.107 -11.055 15.950 1.00 80.88 218 ASP A CA 1
ATOM 1672 C C . ASP A 1 218 ? 12.562 -12.457 16.248 1.00 80.88 218 ASP A C 1
ATOM 1674 O O . ASP A 1 218 ? 11.695 -12.963 15.535 1.00 80.88 218 ASP A O 1
ATOM 1678 N N . HIS A 1 219 ? 13.141 -13.133 17.240 1.00 56.47 219 HIS A N 1
ATOM 1679 C CA . HIS A 1 219 ? 12.579 -14.376 17.760 1.00 56.47 219 HIS A CA 1
ATOM 1680 C C . HIS A 1 219 ? 11.452 -14.003 18.729 1.00 56.47 219 HIS A C 1
ATOM 1682 O O . HIS A 1 219 ? 11.720 -13.341 19.733 1.00 56.47 219 HIS A O 1
ATOM 1688 N N . GLU A 1 220 ? 10.217 -14.378 18.380 1.00 43.03 220 GLU A N 1
ATOM 1689 C CA . GLU A 1 220 ? 9.039 -14.282 19.260 1.00 43.03 220 GLU A CA 1
ATOM 1690 C C . GLU A 1 220 ? 9.175 -15.163 20.511 1.00 43.03 220 GLU A C 1
ATOM 1692 O O . GLU A 1 220 ? 9.723 -16.288 20.401 1.00 43.03 220 GLU A O 1
#

Organism: Setaria viridis (NCBI:txid4556)

InterPro domains:
  IPR001206 Diacylglycerol kinase, catalytic domain [PF00781] (60-157)
  IPR001206 Diacylglycerol kinase, catalytic domain [PS50146] (4-162)
  IPR001206 Diacylglycerol kinase, catalytic domain [SM00046] (17-161)
  IPR016064 NAD kinase/diacylglycerol kinase-like domain superfamily [SSF111331] (55-215)
  IPR017438 Inorganic polyphosphate/ATP-NAD kinase, N-terminal [G3DSA:3.40.50.10330] (23-164)
  IPR050187 Lipid Phosphate Formation and Regulation [PTHR12358] (52-215)

pLDDT: mean 72.04, std 20.44, range [22.41, 92.12]